Protein AF-A0A2N2SB36-F1 (afdb_monomer_lite)

Structure (mmCIF, N/CA/C/O backbone):
data_AF-A0A2N2SB36-F1
#
_entry.id   AF-A0A2N2SB36-F1
#
loop_
_atom_site.group_PDB
_atom_site.id
_atom_site.type_symbol
_atom_site.label_atom_id
_atom_site.label_alt_id
_atom_site.label_comp_id
_atom_site.label_asym_id
_atom_site.label_entity_id
_atom_site.label_seq_id
_atom_site.pdbx_PDB_ins_code
_atom_site.Cartn_x
_atom_site.Cartn_y
_atom_site.Cartn_z
_atom_site.occupancy
_atom_site.B_iso_or_equiv
_atom_site.auth_seq_id
_atom_site.auth_comp_id
_atom_site.auth_asym_id
_atom_site.auth_atom_id
_atom_site.pdbx_PDB_model_num
ATOM 1 N N . MET A 1 1 ? -22.139 8.710 15.383 1.00 40.00 1 MET A N 1
ATOM 2 C CA . MET A 1 1 ? -22.736 8.510 14.047 1.00 40.00 1 MET A CA 1
ATOM 3 C C . MET A 1 1 ? -22.238 9.652 13.179 1.00 40.00 1 MET A C 1
ATOM 5 O O . MET A 1 1 ? -22.547 10.794 13.495 1.00 40.00 1 MET A O 1
ATOM 9 N N . ASN A 1 2 ? -21.368 9.379 12.204 1.00 52.59 2 ASN A N 1
ATOM 10 C CA . ASN A 1 2 ? -20.868 10.424 11.305 1.00 52.59 2 ASN A CA 1
ATOM 11 C C . ASN A 1 2 ? -22.035 10.970 10.467 1.00 52.59 2 ASN A C 1
ATOM 13 O O . ASN A 1 2 ? -22.901 10.175 10.089 1.00 52.59 2 ASN A O 1
ATOM 17 N N . PRO A 1 3 ? -22.094 12.288 10.199 1.00 55.59 3 PRO A N 1
ATOM 18 C CA . PRO A 1 3 ? -23.156 12.855 9.379 1.00 55.59 3 PRO A CA 1
ATOM 19 C C . PRO A 1 3 ? -23.210 12.169 8.000 1.00 55.59 3 PRO A C 1
ATOM 21 O O . PRO A 1 3 ? -22.189 11.641 7.525 1.00 55.59 3 PRO A O 1
ATOM 24 N N . PRO A 1 4 ? -24.395 12.127 7.363 1.00 65.44 4 PRO A N 1
ATOM 25 C CA . PRO A 1 4 ? -24.513 11.646 5.993 1.00 65.44 4 PRO A CA 1
ATOM 26 C C . PRO A 1 4 ? -23.556 12.437 5.092 1.00 65.44 4 PRO A C 1
ATOM 28 O O . PRO A 1 4 ? -23.393 13.646 5.249 1.00 65.44 4 PRO A O 1
ATOM 31 N N . LEU A 1 5 ? -22.869 11.728 4.193 1.00 76.19 5 LEU A N 1
ATOM 32 C CA . LEU A 1 5 ? -21.945 12.336 3.235 1.00 76.19 5 LEU A CA 1
ATOM 33 C C . LEU A 1 5 ? -22.758 13.213 2.278 1.00 76.19 5 LEU A C 1
ATOM 35 O O . LEU A 1 5 ? -23.542 12.686 1.493 1.00 76.19 5 LEU A O 1
ATOM 39 N N . ASN A 1 6 ? -22.577 14.533 2.338 1.00 85.00 6 ASN A N 1
ATOM 40 C CA . ASN A 1 6 ? -23.178 15.434 1.361 1.00 85.00 6 ASN A CA 1
ATOM 41 C C . ASN A 1 6 ? -22.288 15.515 0.115 1.00 85.00 6 ASN A C 1
ATOM 43 O O . ASN A 1 6 ? -21.437 16.392 -0.000 1.00 85.00 6 ASN A O 1
ATOM 47 N N . LEU A 1 7 ? -22.457 14.564 -0.803 1.00 88.19 7 LEU A N 1
ATOM 48 C CA . LEU A 1 7 ? -21.693 14.527 -2.055 1.00 88.19 7 LEU A CA 1
ATOM 49 C C . LEU A 1 7 ? -22.220 15.519 -3.102 1.00 88.19 7 LEU A C 1
ATOM 51 O O . LEU A 1 7 ? -21.491 15.867 -4.026 1.00 88.19 7 LEU A O 1
ATOM 55 N N . ALA A 1 8 ? -23.450 16.018 -2.944 1.00 86.25 8 ALA A N 1
ATOM 56 C CA . ALA A 1 8 ? -24.086 16.918 -3.906 1.00 86.25 8 ALA A CA 1
ATOM 57 C C . ALA A 1 8 ? -23.343 18.257 -4.070 1.00 86.25 8 ALA A C 1
ATOM 59 O O . ALA A 1 8 ? -23.440 18.882 -5.118 1.00 86.25 8 ALA A O 1
ATOM 60 N N . GLU A 1 9 ? -22.574 18.682 -3.063 1.00 90.25 9 GLU A N 1
ATOM 61 C CA . GLU A 1 9 ? -21.730 19.884 -3.136 1.00 90.25 9 GLU A CA 1
ATOM 62 C C . GLU A 1 9 ? -20.508 19.715 -4.055 1.00 90.25 9 GLU A C 1
ATOM 64 O O . GLU A 1 9 ? -19.944 20.708 -4.511 1.00 90.25 9 GLU A O 1
ATOM 69 N N . PHE A 1 10 ? -20.098 18.474 -4.333 1.00 91.38 10 PHE A N 1
ATOM 70 C CA . PHE A 1 10 ? -18.936 18.160 -5.170 1.00 91.38 10 PHE A CA 1
ATOM 71 C C . PHE A 1 10 ? -19.317 17.715 -6.585 1.00 91.38 10 PHE A C 1
ATOM 73 O O . PHE A 1 10 ? -18.507 17.831 -7.505 1.00 91.38 10 PHE A O 1
ATOM 80 N N . LEU A 1 11 ? -20.524 17.176 -6.761 1.00 93.06 11 LEU A N 1
ATOM 81 C CA . LEU A 1 11 ? -20.990 16.643 -8.037 1.00 93.06 11 LEU A CA 1
ATOM 82 C C . LEU A 1 11 ? -21.531 17.751 -8.946 1.00 93.06 11 LEU A C 1
ATOM 84 O O . LEU A 1 11 ? -22.070 18.761 -8.494 1.00 93.06 11 LEU A O 1
ATOM 88 N N . ALA A 1 12 ? -21.394 17.551 -10.259 1.00 94.06 12 ALA A N 1
ATOM 89 C CA . ALA A 1 12 ? -21.967 18.462 -11.241 1.00 94.06 12 ALA A CA 1
ATOM 90 C C . ALA A 1 12 ? -23.507 18.509 -11.115 1.00 94.06 12 ALA A C 1
ATOM 92 O O . ALA A 1 12 ? -24.122 17.509 -10.732 1.00 94.06 12 ALA A O 1
ATOM 93 N N . PRO A 1 13 ? -24.159 19.636 -11.469 1.00 93.44 13 PRO A N 1
ATOM 94 C CA . PRO A 1 13 ? -25.613 19.742 -11.405 1.00 93.44 13 PRO A CA 1
ATOM 95 C C . PRO A 1 13 ? -26.315 18.601 -12.152 1.00 93.44 13 PRO A C 1
ATOM 97 O O . PRO A 1 13 ? -26.027 18.351 -13.321 1.00 93.44 13 PRO A O 1
ATOM 100 N N . GLY A 1 14 ? -27.255 17.932 -11.480 1.00 91.06 14 GLY A N 1
ATOM 101 C CA . GLY A 1 14 ? -28.029 16.823 -12.048 1.00 91.06 14 GLY A CA 1
ATOM 102 C C . GLY A 1 14 ? -27.362 15.445 -11.975 1.00 91.06 14 GLY A C 1
ATOM 103 O O . GLY A 1 14 ? -27.981 14.481 -12.410 1.00 91.06 14 GLY A O 1
ATOM 104 N N . VAL A 1 15 ? -26.152 15.328 -11.415 1.00 92.38 15 VAL A N 1
ATOM 105 C CA . VAL A 1 15 ? -25.485 14.036 -11.182 1.00 92.38 15 VAL A CA 1
ATOM 106 C C . VAL A 1 15 ? -25.798 13.535 -9.770 1.00 92.38 15 VAL A C 1
ATOM 108 O O . VAL A 1 15 ? -25.468 14.210 -8.791 1.00 92.38 15 VAL A O 1
ATOM 111 N N . SER A 1 16 ? -26.420 12.357 -9.648 1.00 90.25 16 SER A N 1
ATOM 112 C CA . SER A 1 16 ? -26.581 11.679 -8.354 1.00 90.25 16 SER A CA 1
ATOM 113 C C . SER A 1 16 ? -25.301 10.942 -7.967 1.00 90.25 16 SER A C 1
ATOM 115 O O . SER A 1 16 ? -24.593 10.425 -8.826 1.00 90.25 16 SER A O 1
ATOM 117 N N . ALA A 1 17 ? -25.021 10.827 -6.667 1.00 88.75 17 ALA A N 1
ATOM 118 C CA . ALA A 1 17 ? -23.911 10.002 -6.185 1.00 88.75 17 ALA A CA 1
ATOM 119 C C . ALA A 1 17 ? -24.094 8.517 -6.542 1.00 88.75 17 ALA A C 1
ATOM 121 O O . ALA A 1 17 ? -23.112 7.834 -6.822 1.00 88.75 17 ALA A O 1
ATOM 122 N N . ASP A 1 18 ? -25.344 8.049 -6.583 1.00 88.50 18 ASP A N 1
ATOM 123 C CA . ASP A 1 18 ? -25.686 6.675 -6.967 1.00 88.50 18 ASP A CA 1
ATOM 124 C C . ASP A 1 18 ? -25.440 6.406 -8.464 1.00 88.50 18 ASP A C 1
ATOM 126 O O . ASP A 1 18 ? -25.288 5.252 -8.863 1.00 88.50 18 ASP A O 1
ATOM 130 N N . ASP A 1 19 ? -25.339 7.462 -9.282 1.00 90.19 19 ASP A N 1
ATOM 131 C CA . ASP A 1 19 ? -25.053 7.374 -10.720 1.00 90.19 19 ASP A CA 1
ATOM 132 C C . ASP A 1 19 ? -23.543 7.341 -11.026 1.00 90.19 19 ASP A C 1
ATOM 134 O O . ASP A 1 19 ? -23.156 7.325 -12.195 1.00 90.19 19 ASP A O 1
ATOM 138 N N . VAL A 1 20 ? -22.678 7.346 -10.001 1.00 91.75 20 VAL A N 1
ATOM 139 C CA . VAL A 1 20 ? -21.212 7.316 -10.145 1.00 91.75 20 VAL A CA 1
ATOM 140 C C . VAL A 1 20 ? -20.664 5.996 -9.580 1.00 91.75 20 VAL A C 1
ATOM 142 O O . VAL A 1 20 ? -20.360 5.914 -8.384 1.00 91.75 20 VAL A O 1
ATOM 145 N N . PRO A 1 21 ? -20.516 4.941 -10.408 1.00 89.00 21 PRO A N 1
ATOM 146 C CA . PRO A 1 21 ? -20.058 3.622 -9.963 1.00 89.00 21 PRO A CA 1
ATOM 147 C C . PRO A 1 21 ? -18.710 3.644 -9.230 1.00 89.00 21 PRO A C 1
ATOM 149 O O . PRO A 1 21 ? -18.489 2.848 -8.316 1.00 89.00 21 PRO A O 1
ATOM 152 N N . GLU A 1 22 ? -17.823 4.575 -9.581 1.00 89.25 22 GLU A N 1
ATOM 153 C CA . GLU A 1 22 ? -16.502 4.751 -8.973 1.00 89.25 22 GLU A CA 1
ATOM 154 C C . GLU A 1 22 ? -16.576 5.161 -7.492 1.00 89.25 22 GLU A C 1
ATOM 156 O O . GLU A 1 22 ? -15.636 4.913 -6.734 1.00 89.25 22 GLU A O 1
ATOM 161 N N . LEU A 1 23 ? -17.692 5.752 -7.046 1.00 90.56 23 LEU A N 1
ATOM 162 C CA . LEU A 1 23 ? -17.896 6.110 -5.640 1.00 90.56 23 LEU A CA 1
ATOM 163 C C . LEU A 1 23 ? -18.320 4.917 -4.784 1.00 90.56 23 LEU A C 1
ATOM 165 O O . LEU A 1 23 ? -18.033 4.904 -3.586 1.00 90.56 23 LEU A O 1
ATOM 169 N N . ALA A 1 24 ? -18.966 3.907 -5.369 1.00 89.00 24 ALA A N 1
ATOM 170 C CA . ALA A 1 24 ? -19.484 2.753 -4.638 1.00 89.00 24 ALA A CA 1
ATOM 171 C C . ALA A 1 24 ? -18.434 2.049 -3.749 1.00 89.00 24 ALA A C 1
ATOM 173 O O . ALA A 1 24 ? -18.715 1.867 -2.559 1.00 89.00 24 ALA A O 1
ATOM 174 N N . PRO A 1 25 ? -17.217 1.700 -4.228 1.00 89.75 25 PRO A N 1
ATOM 175 C CA . PRO A 1 25 ? -16.210 1.071 -3.371 1.00 89.75 25 PRO A CA 1
ATOM 176 C C . PRO A 1 25 ? -15.736 1.992 -2.238 1.00 89.75 25 PRO A C 1
ATOM 178 O O . PRO A 1 25 ? -15.499 1.522 -1.127 1.00 89.75 25 PRO A O 1
ATOM 181 N N . LEU A 1 26 ? -15.649 3.306 -2.475 1.00 90.50 26 LEU A N 1
ATOM 182 C CA . LEU A 1 26 ? -15.229 4.284 -1.464 1.00 90.50 26 LEU A CA 1
ATOM 183 C C . LEU A 1 26 ? -16.292 4.472 -0.377 1.00 90.50 26 LEU A C 1
ATOM 185 O O . LEU A 1 26 ? -15.969 4.532 0.811 1.00 90.50 26 LEU A O 1
ATOM 189 N N . VAL A 1 27 ? -17.566 4.521 -0.772 1.00 89.44 27 VAL A N 1
ATOM 190 C CA . VAL A 1 27 ? -18.701 4.581 0.156 1.00 89.44 27 VAL A CA 1
ATOM 191 C C . VAL A 1 27 ? -18.789 3.290 0.973 1.00 89.44 27 VAL A C 1
ATOM 193 O O . VAL A 1 27 ? -18.974 3.353 2.190 1.00 89.44 27 VAL A O 1
ATOM 196 N N . ALA A 1 28 ? -18.580 2.128 0.348 1.00 89.31 28 ALA A N 1
ATOM 197 C CA . ALA A 1 28 ? -18.518 0.844 1.047 1.00 89.31 28 ALA A CA 1
ATOM 198 C C . ALA A 1 28 ? -17.335 0.776 2.034 1.00 89.31 28 ALA A C 1
ATOM 200 O O . ALA A 1 28 ? -17.466 0.232 3.131 1.00 89.31 28 ALA A O 1
ATOM 201 N N . ALA A 1 29 ? -16.202 1.394 1.690 1.00 91.56 29 ALA A N 1
ATOM 202 C CA . ALA A 1 29 ? -15.014 1.487 2.535 1.00 91.56 29 ALA A CA 1
ATOM 203 C C . ALA A 1 29 ? -15.057 2.641 3.558 1.00 91.56 29 ALA A C 1
ATOM 205 O O . ALA A 1 29 ? -14.038 2.933 4.190 1.00 91.56 29 ALA A O 1
ATOM 206 N N . LYS A 1 30 ? -16.214 3.288 3.776 1.00 90.62 30 LYS A N 1
ATOM 207 C CA . LYS A 1 30 ? -16.346 4.450 4.676 1.00 90.62 30 LYS A CA 1
ATOM 208 C C . LYS A 1 30 ? -15.704 4.265 6.062 1.00 90.62 30 LYS A C 1
ATOM 210 O O . LYS A 1 30 ? -15.006 5.183 6.484 1.00 90.62 30 LYS A O 1
ATOM 215 N N . PRO A 1 31 ? -15.845 3.121 6.766 1.00 91.00 31 PRO A N 1
ATOM 216 C CA . PRO A 1 31 ? -15.188 2.937 8.063 1.00 91.00 31 PRO A CA 1
ATOM 217 C C . PRO A 1 31 ? -13.657 3.029 7.992 1.00 91.00 31 PRO A C 1
ATOM 219 O O . PRO A 1 31 ? -13.023 3.571 8.897 1.00 91.00 31 PRO A O 1
ATOM 222 N N . LEU A 1 32 ? -13.059 2.538 6.903 1.00 91.19 32 LEU A N 1
ATOM 223 C CA . LEU A 1 32 ? -11.623 2.653 6.668 1.00 91.19 32 LEU A CA 1
ATOM 224 C C . LEU A 1 32 ? -11.245 4.105 6.352 1.00 91.19 32 LEU A C 1
ATOM 226 O O . LEU A 1 32 ? -10.303 4.630 6.936 1.00 91.19 32 LEU A O 1
ATOM 230 N N . VAL A 1 33 ? -12.009 4.783 5.491 1.00 92.44 33 VAL A N 1
ATOM 231 C CA . VAL A 1 33 ? -11.791 6.206 5.177 1.00 92.44 33 VAL A CA 1
ATOM 232 C C . VAL A 1 33 ? -11.852 7.063 6.447 1.00 92.44 33 VAL A C 1
ATOM 234 O O . VAL A 1 33 ? -10.963 7.879 6.681 1.00 92.44 33 VAL A O 1
ATOM 237 N N . ASP A 1 34 ? -12.835 6.832 7.317 1.00 92.44 34 ASP A N 1
ATOM 238 C CA . ASP A 1 34 ? -12.982 7.534 8.597 1.00 92.44 34 ASP A CA 1
ATOM 239 C C . ASP A 1 34 ? -11.795 7.270 9.548 1.00 92.44 34 ASP A C 1
ATOM 241 O O . ASP A 1 34 ? -11.336 8.180 10.252 1.00 92.44 34 ASP A O 1
ATOM 245 N N . ALA A 1 35 ? -11.236 6.056 9.533 1.00 93.56 35 ALA A N 1
ATOM 246 C CA . ALA A 1 35 ? -10.006 5.728 10.252 1.00 93.56 35 ALA A CA 1
ATOM 247 C C . ALA A 1 35 ? -8.795 6.514 9.717 1.00 93.56 35 ALA A C 1
ATOM 249 O O . ALA A 1 35 ? -8.055 7.107 10.505 1.00 93.56 35 ALA A O 1
ATOM 250 N N . PHE A 1 36 ? -8.620 6.610 8.398 1.00 95.19 36 PHE A N 1
ATOM 251 C CA . PHE A 1 36 ? -7.558 7.428 7.800 1.00 95.19 36 PHE A CA 1
ATOM 252 C C . PHE A 1 36 ? -7.756 8.924 8.093 1.00 95.19 36 PHE A C 1
ATOM 254 O O . PHE A 1 36 ? -6.820 9.597 8.527 1.00 95.19 36 PHE A O 1
ATOM 261 N N . ILE A 1 37 ? -8.981 9.446 7.989 1.00 94.81 37 ILE A N 1
ATOM 262 C CA . ILE A 1 37 ? -9.306 10.820 8.408 1.00 94.81 37 ILE A CA 1
ATOM 263 C C . ILE A 1 37 ? -8.922 11.038 9.877 1.00 94.81 37 ILE A C 1
ATOM 265 O O . ILE A 1 37 ? -8.340 12.067 10.233 1.00 94.81 37 ILE A O 1
ATOM 269 N N . THR A 1 38 ? -9.215 10.066 10.741 1.00 94.50 38 THR A N 1
ATOM 270 C CA . THR A 1 38 ? -8.830 10.113 12.152 1.00 94.50 38 THR A CA 1
ATOM 271 C C . THR A 1 38 ? -7.326 10.143 12.327 1.00 94.50 38 THR A C 1
ATOM 273 O O . THR A 1 38 ? -6.872 10.869 13.205 1.00 94.50 38 THR A O 1
ATOM 276 N N . LEU A 1 39 ? -6.551 9.395 11.547 1.00 96.44 39 LEU A N 1
ATOM 277 C CA . LEU A 1 39 ? -5.093 9.356 11.664 1.00 96.44 39 LEU A CA 1
ATOM 278 C C . LEU A 1 39 ? -4.433 10.649 11.175 1.00 96.44 39 LEU A C 1
ATOM 280 O O . LEU A 1 39 ? -3.537 11.160 11.846 1.00 96.44 39 LEU A O 1
ATOM 284 N N . PHE A 1 40 ? -4.928 11.218 10.075 1.00 96.56 40 PHE A N 1
ATOM 285 C CA . PHE A 1 40 ? -4.266 12.315 9.361 1.00 96.56 40 PHE A CA 1
ATOM 286 C C . PHE A 1 40 ? -4.827 13.719 9.652 1.00 96.56 40 PHE A C 1
ATOM 288 O O . PHE A 1 40 ? -4.293 14.711 9.167 1.00 96.56 40 PHE A O 1
ATOM 295 N N . ARG A 1 41 ? -5.872 13.858 10.480 1.00 94.56 41 ARG A N 1
ATOM 296 C CA . ARG A 1 41 ? -6.441 15.175 10.839 1.00 94.56 41 ARG A CA 1
ATOM 297 C C . ARG A 1 41 ? -5.709 15.846 12.000 1.00 94.56 41 ARG A C 1
ATOM 299 O O . ARG A 1 41 ? -5.700 15.275 13.087 1.00 94.56 41 ARG A O 1
ATOM 306 N N . GLY A 1 42 ? -5.261 17.088 11.856 1.00 95.06 42 GLY A N 1
ATOM 307 C CA . GLY A 1 42 ? -4.696 17.902 12.945 1.00 95.06 42 GLY A CA 1
ATOM 308 C C . GLY A 1 42 ? -3.345 18.488 12.559 1.00 95.06 42 GLY A C 1
ATOM 309 O O . GLY A 1 42 ? -3.023 18.561 11.376 1.00 95.06 42 GLY A O 1
ATOM 310 N N . THR A 1 43 ? -2.559 18.892 13.551 1.00 96.81 43 THR A N 1
ATOM 311 C CA . THR A 1 43 ? -1.168 19.308 13.312 1.00 96.81 43 THR A CA 1
ATOM 312 C C . THR A 1 43 ? -0.290 18.106 12.957 1.00 96.81 43 THR A C 1
ATOM 314 O O . THR A 1 43 ? -0.582 16.974 13.352 1.00 96.81 43 THR A O 1
ATOM 317 N N . GLU A 1 44 ? 0.819 18.345 12.257 1.00 97.00 44 GLU A N 1
ATOM 318 C CA . GLU A 1 44 ? 1.784 17.298 11.894 1.00 97.00 44 GLU A CA 1
ATOM 319 C C . GLU A 1 44 ? 2.271 16.513 13.121 1.00 97.00 44 GLU A C 1
ATOM 321 O O . GLU A 1 44 ? 2.258 15.285 13.119 1.00 97.00 44 GLU A O 1
ATOM 326 N N . ALA A 1 45 ? 2.599 17.208 14.215 1.00 96.88 45 ALA A N 1
ATOM 327 C CA . ALA A 1 45 ? 3.021 16.573 15.460 1.00 96.88 45 ALA A CA 1
ATOM 328 C C . ALA A 1 45 ? 1.951 15.614 16.013 1.00 96.88 45 ALA A C 1
ATOM 330 O O . ALA A 1 45 ? 2.262 14.488 16.396 1.00 96.88 45 ALA A O 1
ATOM 331 N N . GLU A 1 46 ? 0.675 16.012 16.017 1.00 96.38 46 GLU A N 1
ATOM 332 C CA . GLU A 1 46 ? -0.419 15.139 16.464 1.00 96.38 46 GLU A CA 1
ATOM 333 C C . GLU A 1 46 ? -0.617 13.932 15.541 1.00 96.38 46 GLU A C 1
ATOM 335 O O . GLU A 1 46 ? -0.981 12.847 16.004 1.00 96.38 46 GLU A O 1
ATOM 340 N N . VAL A 1 47 ? -0.449 14.115 14.228 1.00 97.44 47 VAL A N 1
ATOM 341 C CA . VAL A 1 47 ? -0.501 13.024 13.241 1.00 97.44 47 VAL A CA 1
ATOM 342 C C . VAL A 1 47 ? 0.623 12.030 13.518 1.00 97.44 47 VAL A C 1
ATOM 344 O O . VAL A 1 47 ? 0.342 10.853 13.748 1.00 97.44 47 VAL A O 1
ATOM 347 N N . LEU A 1 48 ? 1.868 12.500 13.620 1.00 97.06 48 LEU A N 1
ATOM 348 C CA . LEU A 1 48 ? 3.027 11.652 13.899 1.00 97.06 48 LEU A CA 1
ATOM 349 C C . LEU A 1 48 ? 2.882 10.884 15.215 1.00 97.06 48 LEU A C 1
ATOM 351 O O . LEU A 1 48 ? 3.175 9.692 15.252 1.00 97.06 48 LEU A O 1
ATOM 355 N N . MET A 1 49 ? 2.374 11.514 16.279 1.00 97.56 49 MET A N 1
ATOM 356 C CA . MET A 1 49 ? 2.166 10.823 17.558 1.00 97.56 49 MET A CA 1
ATOM 357 C C . MET A 1 49 ? 1.100 9.724 17.475 1.00 97.56 49 MET A C 1
ATOM 359 O O . MET A 1 49 ? 1.299 8.646 18.032 1.00 97.56 49 MET A O 1
ATOM 363 N N . ARG A 1 50 ? -0.011 9.943 16.757 1.00 97.69 50 ARG A N 1
ATOM 364 C CA . ARG A 1 50 ? -1.023 8.888 16.544 1.00 97.69 50 ARG A CA 1
ATOM 365 C C . ARG A 1 50 ? -0.476 7.733 15.721 1.00 97.69 50 ARG A C 1
ATOM 367 O O . ARG A 1 50 ? -0.701 6.584 16.090 1.00 97.69 50 ARG A O 1
ATOM 374 N N . LEU A 1 51 ? 0.237 8.037 14.636 1.00 97.19 51 LEU A N 1
ATOM 375 C CA . LEU A 1 51 ? 0.862 7.025 13.786 1.00 97.19 51 LEU A CA 1
ATOM 376 C C . LEU A 1 51 ? 1.894 6.209 14.572 1.00 97.19 51 LEU A C 1
ATOM 378 O O . LEU A 1 51 ? 1.882 4.983 14.492 1.00 97.19 51 LEU A O 1
ATOM 382 N N . LEU A 1 52 ? 2.729 6.874 15.378 1.00 96.62 52 LEU A N 1
ATOM 383 C CA . LEU A 1 52 ? 3.707 6.234 16.255 1.00 96.62 52 LEU A CA 1
ATOM 384 C C . LEU A 1 52 ? 3.036 5.274 17.240 1.00 96.62 52 LEU A C 1
ATOM 386 O O . LEU A 1 52 ? 3.399 4.101 17.282 1.00 96.62 52 LEU A O 1
ATOM 390 N N . VAL A 1 53 ? 2.056 5.759 18.008 1.00 97.25 53 VAL A N 1
ATOM 391 C CA . VAL A 1 53 ? 1.378 4.957 19.038 1.00 97.25 53 VAL A CA 1
ATOM 392 C C . VAL A 1 53 ? 0.640 3.775 18.414 1.00 97.25 53 VAL A C 1
ATOM 394 O O . VAL A 1 53 ? 0.807 2.646 18.873 1.00 97.25 53 VAL A O 1
ATOM 397 N N . LEU A 1 54 ? -0.135 4.003 17.349 1.00 97.00 54 LEU A N 1
ATOM 398 C CA . LEU A 1 54 ? -0.885 2.938 16.682 1.00 97.00 54 LEU A CA 1
ATOM 399 C C . LEU A 1 54 ? 0.054 1.863 16.114 1.00 97.00 54 LEU A C 1
ATOM 401 O O . LEU A 1 54 ? -0.181 0.671 16.314 1.00 97.00 54 LEU A O 1
ATOM 405 N N . ARG A 1 55 ? 1.124 2.281 15.427 1.00 95.06 55 ARG A N 1
ATOM 406 C CA . ARG A 1 55 ? 2.095 1.361 14.832 1.00 95.06 55 ARG A CA 1
ATOM 407 C C . ARG A 1 55 ? 2.829 0.564 15.900 1.00 95.06 55 ARG A C 1
ATOM 409 O O . ARG A 1 55 ? 2.968 -0.639 15.737 1.00 95.06 55 ARG A O 1
ATOM 416 N N . GLU A 1 56 ? 3.274 1.196 16.981 1.00 94.25 56 GLU A N 1
ATOM 417 C CA . GLU A 1 56 ? 4.009 0.501 18.043 1.00 94.25 56 GLU A CA 1
ATOM 418 C C . GLU A 1 56 ? 3.131 -0.539 18.758 1.00 94.25 56 GLU A C 1
ATOM 420 O O . GLU A 1 56 ? 3.582 -1.662 18.969 1.00 94.25 56 GLU A O 1
ATOM 425 N N . ILE A 1 57 ? 1.852 -0.234 19.018 1.00 95.00 57 ILE A N 1
ATOM 426 C CA . ILE A 1 57 ? 0.882 -1.225 19.524 1.00 95.00 57 ILE A CA 1
ATOM 427 C C . ILE A 1 57 ? 0.726 -2.392 18.538 1.00 95.00 57 ILE A C 1
ATOM 429 O O . ILE A 1 57 ? 0.650 -3.548 18.953 1.00 95.00 57 ILE A O 1
ATOM 433 N N . GLY A 1 58 ? 0.687 -2.100 17.235 1.00 92.44 58 GLY A N 1
ATOM 434 C CA . GLY A 1 58 ? 0.521 -3.101 16.182 1.00 92.44 58 GLY A CA 1
ATOM 435 C C . GLY A 1 58 ? 1.744 -3.961 15.870 1.00 92.44 58 GLY A C 1
ATOM 436 O O . GLY A 1 58 ? 1.601 -4.947 15.153 1.00 92.44 58 GLY A O 1
ATOM 437 N N . ARG A 1 59 ? 2.932 -3.619 16.385 1.00 88.69 59 ARG A N 1
ATOM 438 C CA . ARG A 1 59 ? 4.156 -4.418 16.186 1.00 88.69 59 ARG A CA 1
ATOM 439 C C . ARG A 1 59 ? 4.248 -5.628 17.111 1.00 88.69 59 ARG A C 1
ATOM 441 O O . ARG A 1 59 ? 5.017 -6.538 16.819 1.00 88.69 59 ARG A O 1
ATOM 448 N N . GLU A 1 60 ? 3.502 -5.636 18.211 1.00 85.81 60 GLU A N 1
ATOM 449 C CA . GLU A 1 60 ? 3.531 -6.724 19.186 1.00 85.81 60 GLU A CA 1
ATOM 450 C C . GLU A 1 60 ? 2.676 -7.904 18.704 1.00 85.81 60 GLU A C 1
ATOM 452 O O . GLU A 1 60 ? 1.450 -7.902 18.833 1.00 85.81 60 GLU A O 1
ATOM 457 N N . ALA A 1 61 ? 3.337 -8.896 18.102 1.00 80.75 61 ALA A N 1
ATOM 458 C CA . ALA A 1 61 ? 2.684 -10.057 17.500 1.00 80.75 61 ALA A CA 1
ATOM 459 C C . ALA A 1 61 ? 2.339 -11.152 18.523 1.00 80.75 61 ALA A C 1
ATOM 461 O O . ALA A 1 61 ? 1.279 -11.767 18.422 1.00 80.75 61 ALA A O 1
ATOM 462 N N . GLU A 1 62 ? 3.207 -11.372 19.513 1.00 84.56 62 GLU A N 1
ATOM 463 C CA . GLU A 1 62 ? 3.080 -12.481 20.469 1.00 84.56 62 GLU A CA 1
ATOM 464 C C . GLU A 1 62 ? 2.084 -12.161 21.593 1.00 84.56 62 GLU A C 1
ATOM 466 O O . GLU A 1 62 ? 1.335 -13.030 22.039 1.00 84.56 62 GLU A O 1
ATOM 471 N N . SER A 1 63 ? 2.022 -10.896 22.026 1.00 86.38 63 SER A N 1
ATOM 472 C CA . SER A 1 63 ? 1.082 -10.433 23.055 1.00 86.38 63 SER A CA 1
ATOM 473 C C . SER A 1 63 ? 0.282 -9.211 22.583 1.00 86.38 63 SER A C 1
ATOM 475 O O . SER A 1 63 ? 0.489 -8.101 23.076 1.00 86.38 63 SER A O 1
ATOM 477 N N . PRO A 1 64 ? -0.694 -9.381 21.669 1.00 89.75 64 PRO A N 1
ATOM 478 C CA . PRO A 1 64 ? -1.422 -8.278 21.029 1.00 89.75 64 PRO A CA 1
ATOM 479 C C . PRO A 1 64 ? -2.464 -7.599 21.942 1.00 89.75 64 PRO A C 1
ATOM 481 O O . PRO A 1 64 ? -3.362 -6.903 21.455 1.00 89.75 64 PRO A O 1
ATOM 484 N N . ARG A 1 65 ? -2.383 -7.826 23.258 1.00 94.19 65 ARG A N 1
ATOM 485 C CA . ARG A 1 65 ? -3.219 -7.206 24.288 1.00 94.19 65 ARG A CA 1
ATOM 486 C C . ARG A 1 65 ? -2.346 -6.422 25.258 1.00 94.19 65 ARG A C 1
ATOM 488 O O . ARG A 1 65 ? -1.317 -6.915 25.712 1.00 94.19 65 ARG A O 1
ATOM 495 N N . TRP A 1 66 ? -2.791 -5.220 25.597 1.00 96.69 66 TRP A N 1
ATOM 496 C CA . TRP A 1 66 ? -2.009 -4.256 26.358 1.00 96.69 66 TRP A CA 1
ATOM 497 C C . TRP A 1 66 ? -2.787 -3.733 27.561 1.00 96.69 66 TRP A C 1
ATOM 499 O O . TRP A 1 66 ? -3.868 -3.167 27.402 1.00 96.69 66 TRP A O 1
ATOM 509 N N . SER A 1 67 ? -2.226 -3.853 28.764 1.00 96.69 67 SER A N 1
ATOM 510 C CA . SER A 1 67 ? -2.771 -3.134 29.918 1.00 96.69 67 SER A CA 1
ATOM 511 C C . SER A 1 67 ? -2.461 -1.632 29.817 1.00 96.69 67 SER A C 1
ATOM 513 O O . SER A 1 67 ? -1.478 -1.247 29.168 1.00 96.69 67 SER A O 1
ATOM 515 N N . PRO A 1 68 ? -3.249 -0.756 30.469 1.00 96.62 68 PRO A N 1
ATOM 516 C CA . PRO A 1 68 ? -2.939 0.672 30.544 1.00 96.62 68 PRO A CA 1
ATOM 517 C C . PRO A 1 68 ? -1.523 0.946 31.073 1.00 96.62 68 PRO A C 1
ATOM 519 O O . PRO A 1 68 ? -0.806 1.795 30.542 1.00 96.62 68 PRO A O 1
ATOM 522 N N . GLU A 1 69 ? -1.082 0.195 32.081 1.00 96.56 69 GLU A N 1
ATOM 523 C CA . GLU A 1 69 ? 0.251 0.315 32.677 1.00 96.56 69 GLU A CA 1
ATOM 524 C C . GLU A 1 69 ? 1.348 -0.084 31.685 1.00 96.56 69 GLU A C 1
ATOM 526 O O . GLU A 1 69 ? 2.357 0.615 31.583 1.00 96.56 69 GLU A O 1
ATOM 531 N N . ALA A 1 70 ? 1.139 -1.157 30.913 1.00 96.25 70 ALA A N 1
ATOM 532 C CA . ALA A 1 70 ? 2.085 -1.591 29.888 1.00 96.25 70 ALA A CA 1
ATOM 533 C C . ALA A 1 70 ? 2.230 -0.548 28.769 1.00 96.25 70 ALA A C 1
ATOM 535 O O . ALA A 1 70 ? 3.346 -0.291 28.318 1.00 96.25 70 ALA A O 1
ATOM 536 N N . LEU A 1 71 ? 1.133 0.104 28.361 1.00 96.62 71 LEU A N 1
ATOM 537 C CA . LEU A 1 71 ? 1.191 1.203 27.391 1.00 96.62 71 LEU A CA 1
ATOM 538 C C . LEU A 1 71 ? 1.962 2.401 27.949 1.00 96.62 71 LEU A C 1
ATOM 540 O O . LEU A 1 71 ? 2.858 2.912 27.280 1.00 96.62 71 LEU A O 1
ATOM 544 N N . ARG A 1 72 ? 1.682 2.828 29.185 1.00 97.00 72 ARG A N 1
ATOM 545 C CA . ARG A 1 72 ? 2.429 3.930 29.820 1.00 97.00 72 ARG A CA 1
ATOM 546 C C . ARG A 1 72 ? 3.918 3.614 29.935 1.00 97.00 72 ARG A C 1
ATOM 548 O O . ARG A 1 72 ? 4.738 4.486 29.672 1.00 97.00 72 ARG A O 1
ATOM 555 N N . ALA A 1 73 ? 4.265 2.373 30.273 1.00 96.38 73 ALA A N 1
ATOM 556 C CA . ALA A 1 73 ? 5.651 1.918 30.326 1.00 96.38 73 ALA A CA 1
ATOM 557 C C . ALA A 1 73 ? 6.309 1.867 28.935 1.00 96.38 73 ALA A C 1
ATOM 559 O O . ALA A 1 73 ? 7.482 2.204 28.798 1.00 96.38 73 ALA A O 1
ATOM 560 N N . ARG A 1 74 ? 5.571 1.483 27.887 1.00 95.94 74 ARG A N 1
ATOM 561 C CA . ARG A 1 74 ? 6.078 1.482 26.506 1.00 95.94 74 ARG A CA 1
ATOM 562 C C . ARG A 1 74 ? 6.343 2.897 25.989 1.00 95.94 74 ARG A C 1
ATOM 564 O O . ARG A 1 74 ? 7.323 3.113 25.283 1.00 95.94 74 ARG A O 1
ATOM 571 N N . PHE A 1 75 ? 5.493 3.852 26.356 1.00 97.44 75 PHE A N 1
ATOM 572 C CA . PHE A 1 75 ? 5.531 5.231 25.869 1.00 97.44 75 PHE A CA 1
ATOM 573 C C . PHE A 1 75 ? 6.018 6.233 26.930 1.00 97.44 75 PHE A C 1
ATOM 575 O O . PHE A 1 75 ? 5.556 7.371 26.949 1.00 97.44 75 PHE A O 1
ATOM 582 N N . THR A 1 76 ? 6.962 5.851 27.801 1.00 97.44 76 THR A N 1
ATOM 583 C CA . THR A 1 76 ? 7.480 6.723 28.883 1.00 97.44 76 THR A CA 1
ATOM 584 C C . THR A 1 76 ? 8.077 8.047 28.402 1.00 97.44 76 THR A C 1
ATOM 586 O O . THR A 1 76 ? 8.168 8.999 29.172 1.00 97.44 76 THR A O 1
ATOM 589 N N . TYR A 1 77 ? 8.486 8.119 27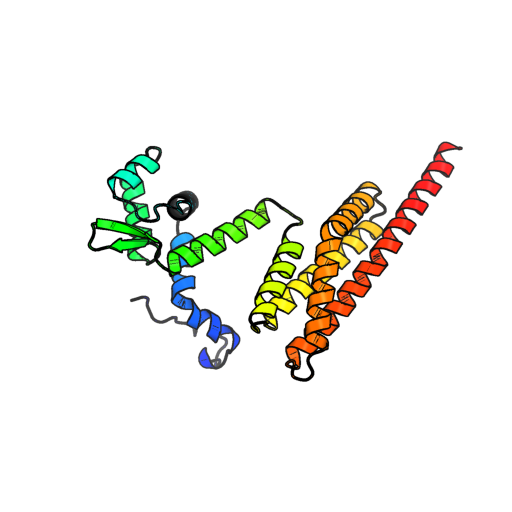.135 1.00 97.00 77 TYR A N 1
ATOM 590 C CA . TYR A 1 77 ? 9.016 9.323 26.497 1.00 97.00 77 TYR A CA 1
ATOM 591 C C . TYR A 1 77 ? 7.927 10.309 26.036 1.00 97.00 77 TYR A C 1
ATOM 593 O O . TYR A 1 77 ? 8.252 11.400 25.565 1.00 97.00 77 TYR A O 1
ATOM 601 N N . LEU A 1 78 ? 6.644 9.943 26.135 1.00 97.81 78 LEU A N 1
ATOM 602 C CA . LEU A 1 78 ? 5.519 10.830 25.853 1.00 97.81 78 LEU A CA 1
ATOM 603 C C . LEU A 1 78 ? 4.968 11.432 27.146 1.00 97.81 78 LEU A C 1
ATOM 605 O O . LEU A 1 78 ? 4.924 10.788 28.191 1.00 97.81 78 LEU A O 1
ATOM 609 N N . ASP A 1 79 ? 4.480 12.668 27.048 1.00 97.81 79 ASP A N 1
ATOM 610 C CA . ASP A 1 79 ? 3.683 13.265 28.116 1.00 97.81 79 ASP A CA 1
ATOM 611 C C . ASP A 1 79 ? 2.450 12.377 28.407 1.00 97.81 79 ASP A C 1
ATOM 613 O O . ASP A 1 79 ? 1.715 12.046 27.466 1.00 97.81 79 ASP A O 1
ATOM 617 N N . PRO A 1 80 ? 2.188 12.001 29.676 1.00 96.38 80 PRO A N 1
ATOM 618 C CA . PRO A 1 80 ? 1.109 11.072 30.008 1.00 96.38 80 PRO A CA 1
ATOM 619 C C . PRO A 1 80 ? -0.276 11.553 29.567 1.00 96.38 80 PRO A C 1
ATOM 621 O O . PRO A 1 80 ? -1.081 10.756 29.089 1.00 96.38 80 PRO A O 1
ATOM 624 N N . VAL A 1 81 ? -0.563 12.854 29.668 1.00 97.06 81 VAL A N 1
ATOM 625 C CA . VAL A 1 81 ? -1.868 13.413 29.278 1.00 97.06 81 VAL A CA 1
ATOM 626 C C . VAL A 1 81 ? -2.036 13.356 27.761 1.00 97.06 81 VAL A C 1
ATOM 628 O O . VAL A 1 81 ? -3.111 13.009 27.256 1.00 97.06 81 VAL A O 1
ATOM 631 N N . LYS A 1 82 ? -0.968 13.647 27.010 1.00 97.50 82 LYS A N 1
ATOM 632 C CA . LYS A 1 82 ? -0.975 13.528 25.545 1.00 97.50 82 LYS A CA 1
ATOM 633 C C . LYS A 1 82 ? -1.124 12.077 25.090 1.00 97.50 82 LYS A C 1
ATOM 635 O O . LYS A 1 82 ? -1.886 11.832 24.155 1.00 97.50 82 LYS A O 1
ATOM 640 N N . LEU A 1 83 ? -0.467 11.125 25.755 1.00 98.25 83 LEU A N 1
ATOM 641 C CA . LEU A 1 83 ? -0.633 9.698 25.466 1.00 98.25 83 LEU A CA 1
ATOM 642 C C . LEU A 1 83 ? -2.090 9.260 25.656 1.00 98.25 83 LEU A C 1
ATOM 644 O O . LEU A 1 83 ? -2.677 8.698 24.734 1.00 98.25 83 LEU A O 1
ATOM 648 N N . GLU A 1 84 ? -2.699 9.571 26.802 1.00 97.69 84 GLU A N 1
ATOM 649 C CA . GLU A 1 84 ? -4.104 9.227 27.070 1.00 97.69 84 GLU A CA 1
ATOM 650 C C . GLU A 1 84 ? -5.051 9.897 26.057 1.00 97.69 84 GLU A C 1
ATOM 652 O O . GLU A 1 84 ? -6.026 9.293 25.610 1.00 97.69 84 GLU A O 1
ATOM 657 N N . THR A 1 85 ? -4.730 11.116 25.608 1.00 97.06 85 THR A N 1
ATOM 658 C CA . THR A 1 85 ? -5.476 11.804 24.539 1.00 97.06 85 THR A CA 1
ATOM 659 C C . THR A 1 85 ? -5.384 11.056 23.205 1.00 97.06 85 THR A C 1
ATOM 661 O O . THR A 1 85 ? -6.398 10.890 22.521 1.00 97.06 85 THR A O 1
ATOM 664 N N . VAL A 1 86 ? -4.193 10.577 22.833 1.00 98.00 86 VAL A N 1
ATOM 665 C CA . VAL A 1 86 ? -3.982 9.771 21.620 1.00 98.00 86 VAL A CA 1
ATOM 666 C C . VAL A 1 86 ? -4.727 8.439 21.719 1.00 98.00 86 VAL A C 1
ATOM 668 O O . VAL A 1 86 ? -5.491 8.118 20.810 1.00 98.00 86 VAL A O 1
ATOM 671 N N . LEU A 1 87 ? -4.574 7.701 22.823 1.00 97.88 87 LEU A N 1
ATOM 672 C CA . LEU A 1 87 ? -5.251 6.417 23.047 1.00 97.88 87 LEU A CA 1
ATOM 673 C C . LEU A 1 87 ? -6.772 6.567 22.999 1.00 97.88 87 LEU A C 1
ATOM 675 O O . LEU A 1 87 ? -7.444 5.824 22.279 1.00 97.88 87 LEU A O 1
ATOM 679 N N . LYS A 1 88 ? -7.310 7.579 23.691 1.00 97.12 88 LYS A N 1
ATOM 680 C CA . LYS A 1 88 ? -8.736 7.909 23.647 1.00 97.12 88 LYS A CA 1
ATOM 681 C C . LYS A 1 88 ? -9.188 8.196 22.219 1.00 97.12 88 LYS A C 1
ATOM 683 O O . LYS A 1 88 ? -10.185 7.637 21.782 1.00 97.12 88 LYS A O 1
ATOM 688 N N . ARG A 1 89 ? -8.451 9.015 21.464 1.00 96.75 89 ARG A N 1
ATOM 689 C CA . ARG A 1 89 ? -8.822 9.359 20.085 1.00 96.75 89 ARG A CA 1
ATOM 690 C C . ARG A 1 89 ? -8.793 8.153 19.149 1.00 96.75 89 ARG A C 1
ATOM 692 O O . ARG A 1 89 ? -9.694 8.023 18.326 1.00 96.75 89 ARG A O 1
ATOM 699 N N . LEU A 1 90 ? -7.797 7.279 19.270 1.00 97.75 90 LEU A N 1
ATOM 700 C CA . LEU A 1 90 ? -7.730 6.040 18.492 1.00 97.75 90 LEU A CA 1
ATOM 701 C C . LEU A 1 90 ? -8.901 5.106 18.836 1.00 97.75 90 LEU A C 1
ATOM 703 O O . LEU A 1 90 ? -9.515 4.532 17.939 1.00 97.75 90 LEU A O 1
ATOM 707 N N . ARG A 1 91 ? -9.258 4.997 20.119 1.00 97.00 91 ARG A N 1
ATOM 708 C CA . ARG A 1 91 ? -10.385 4.176 20.574 1.00 97.00 91 ARG A CA 1
ATOM 709 C C . ARG A 1 91 ? -11.736 4.727 20.127 1.00 97.00 91 ARG A C 1
ATOM 711 O O . ARG A 1 91 ? -12.531 4.005 19.537 1.00 97.00 91 ARG A O 1
ATOM 718 N N . ASP A 1 92 ? -11.983 6.012 20.364 1.00 95.81 92 ASP A N 1
ATOM 719 C CA . ASP A 1 92 ? -13.264 6.664 20.073 1.00 95.81 92 ASP A CA 1
ATOM 720 C C . ASP A 1 92 ? -13.580 6.671 18.558 1.00 95.81 92 ASP A C 1
ATOM 722 O O . ASP A 1 92 ? -14.731 6.846 18.167 1.00 95.81 92 ASP A O 1
ATOM 726 N N . ASN A 1 93 ? -12.573 6.438 17.707 1.00 95.31 93 ASN A N 1
ATOM 727 C CA . ASN A 1 93 ? -12.704 6.328 16.250 1.00 95.31 93 ASN A CA 1
ATOM 728 C C . ASN A 1 93 ? -12.440 4.904 15.722 1.00 95.31 93 ASN A C 1
ATOM 730 O O . ASN A 1 93 ? -12.148 4.719 14.542 1.00 95.31 93 ASN A O 1
ATOM 734 N N . GLY A 1 94 ? -12.522 3.891 16.588 1.00 94.88 94 GLY A N 1
ATOM 735 C CA . GLY A 1 94 ? -12.555 2.489 16.178 1.00 94.88 94 GLY A CA 1
ATOM 736 C C . GLY A 1 94 ? -11.239 1.914 15.657 1.00 94.88 94 GLY A C 1
ATOM 737 O O . GLY A 1 94 ? -11.274 0.862 15.030 1.00 94.88 94 GLY A O 1
ATOM 738 N N . LEU A 1 95 ? -10.090 2.553 15.906 1.00 97.50 95 LEU A N 1
ATOM 739 C CA . LEU A 1 95 ? -8.755 2.004 15.607 1.00 97.50 95 LEU A CA 1
ATOM 740 C C . LEU A 1 95 ? -8.231 1.120 16.751 1.00 97.50 95 LEU A C 1
ATOM 742 O O . LEU A 1 95 ? -7.494 0.162 16.521 1.00 97.50 95 LEU A O 1
ATOM 746 N N . LEU A 1 96 ? -8.626 1.431 17.987 1.00 97.38 96 LEU A N 1
ATOM 747 C CA . LEU A 1 96 ? -8.369 0.612 19.171 1.00 97.38 96 LEU A CA 1
ATOM 748 C C . LEU A 1 96 ? -9.685 0.174 19.806 1.00 97.38 96 LEU A C 1
ATOM 750 O O . LEU A 1 96 ? -10.678 0.898 19.773 1.00 97.38 96 LEU A O 1
ATOM 754 N N . ALA A 1 97 ? -9.661 -0.986 20.445 1.00 96.00 97 ALA A N 1
ATOM 755 C CA . ALA A 1 97 ? -10.727 -1.467 21.305 1.00 96.00 97 ALA A CA 1
ATOM 756 C C . ALA A 1 97 ? -10.188 -1.664 22.726 1.00 96.00 97 ALA A C 1
ATOM 758 O O . ALA A 1 97 ? -9.026 -2.025 22.918 1.00 96.00 97 ALA A O 1
ATOM 759 N N . PHE A 1 98 ? -11.041 -1.404 23.715 1.00 95.69 98 PHE A N 1
ATOM 760 C CA . PHE A 1 98 ? -10.784 -1.689 25.123 1.00 95.69 98 PHE A CA 1
ATOM 761 C C . PHE A 1 98 ? -11.779 -2.764 25.547 1.00 95.69 98 PHE A C 1
ATOM 763 O O . PHE A 1 98 ? -12.982 -2.507 25.542 1.00 95.69 98 PHE A O 1
ATOM 770 N N . ALA A 1 99 ? -11.285 -3.977 25.780 1.00 93.25 99 ALA A N 1
ATOM 771 C CA . ALA A 1 99 ? -12.121 -5.136 26.065 1.00 93.25 99 ALA A CA 1
ATOM 772 C C . ALA A 1 99 ? -12.533 -5.191 27.546 1.00 93.25 99 ALA A C 1
ATOM 774 O O . ALA A 1 99 ? -11.974 -4.491 28.392 1.00 93.25 99 ALA A O 1
ATOM 775 N N . ASP A 1 100 ? -13.505 -6.051 27.857 1.00 93.94 100 ASP A N 1
ATOM 776 C CA . ASP A 1 100 ? -14.045 -6.226 29.214 1.00 93.94 100 ASP A CA 1
ATOM 777 C C . ASP A 1 100 ? -13.001 -6.738 30.222 1.00 93.94 100 ASP A C 1
ATOM 779 O O . ASP A 1 100 ? -13.149 -6.554 31.427 1.00 93.94 100 ASP A O 1
ATOM 783 N N . ASP A 1 101 ? -11.917 -7.348 29.734 1.00 93.62 101 ASP A N 1
ATOM 784 C CA . ASP A 1 101 ? -10.758 -7.761 30.533 1.00 93.62 101 ASP A CA 1
ATOM 785 C C . ASP A 1 101 ? -9.824 -6.595 30.910 1.00 93.62 101 ASP A C 1
ATOM 787 O O . ASP A 1 101 ? -8.796 -6.804 31.554 1.00 93.62 101 ASP A O 1
ATOM 791 N N . GLY A 1 102 ? -10.173 -5.367 30.521 1.00 95.19 102 GLY A N 1
ATOM 792 C CA . GLY A 1 102 ? -9.397 -4.167 30.804 1.00 95.19 102 GLY A CA 1
ATOM 793 C C . GLY A 1 102 ? -8.163 -4.004 29.918 1.00 95.19 102 GLY A C 1
ATOM 794 O O . GLY A 1 102 ? -7.263 -3.238 30.275 1.00 95.19 102 GLY A O 1
ATOM 795 N N . LEU A 1 103 ? -8.092 -4.711 28.784 1.00 96.75 103 LEU A N 1
ATOM 796 C CA . LEU A 1 103 ? -6.947 -4.665 27.878 1.00 96.75 103 LEU A CA 1
ATOM 797 C C . LEU A 1 103 ? -7.275 -3.958 26.557 1.00 96.75 103 LEU A C 1
ATOM 799 O O . LEU A 1 103 ? -8.313 -4.170 25.920 1.00 96.75 103 LEU A O 1
ATOM 803 N N . TYR A 1 104 ? -6.333 -3.132 26.108 1.00 97.12 104 TYR A N 1
ATOM 804 C CA . TYR A 1 104 ? -6.328 -2.537 24.779 1.00 97.12 104 TYR A CA 1
ATOM 805 C C . TYR A 1 104 ? -5.870 -3.544 23.725 1.00 97.12 104 TYR A C 1
ATOM 807 O O . TYR A 1 104 ? -4.944 -4.321 23.951 1.00 97.12 104 TYR A O 1
ATOM 815 N N . HIS A 1 105 ? -6.470 -3.478 22.541 1.00 95.88 105 HIS A N 1
ATOM 816 C CA . HIS A 1 105 ? -6.012 -4.189 21.349 1.00 95.88 105 HIS A CA 1
ATOM 817 C C . HIS A 1 105 ? -6.401 -3.423 20.079 1.00 95.88 105 HIS A C 1
ATOM 819 O O . HIS A 1 105 ? -7.289 -2.567 20.098 1.00 95.88 105 HIS A O 1
ATOM 825 N N . LEU A 1 106 ? -5.740 -3.734 18.962 1.00 96.56 106 LEU A N 1
ATOM 826 C CA . LEU A 1 106 ? -6.172 -3.247 17.652 1.00 96.56 106 LEU A CA 1
ATOM 827 C C . LEU A 1 106 ? -7.522 -3.865 17.280 1.00 96.56 106 LEU A C 1
ATOM 829 O O . LEU A 1 106 ? -7.683 -5.090 17.337 1.00 96.56 106 LEU A O 1
ATOM 833 N N . SER A 1 107 ? -8.450 -3.018 16.836 1.00 96.19 107 SER A N 1
ATOM 834 C CA . SER A 1 107 ? -9.641 -3.463 16.110 1.00 96.19 107 SER A CA 1
ATOM 835 C C . SER A 1 107 ? -9.257 -3.982 14.717 1.00 96.19 107 SER A C 1
ATOM 837 O O . SER A 1 107 ? -8.133 -3.764 14.258 1.00 96.19 107 SER A O 1
ATOM 839 N N . ASP A 1 108 ? -10.193 -4.599 13.997 1.00 94.81 108 ASP A N 1
ATOM 840 C CA . ASP A 1 108 ? -9.947 -5.048 12.618 1.00 94.81 108 ASP A CA 1
ATOM 841 C C . ASP A 1 108 ? -9.598 -3.878 11.683 1.00 94.81 108 ASP A C 1
ATOM 843 O O . ASP A 1 108 ? -8.643 -3.950 10.911 1.00 94.81 108 ASP A O 1
ATOM 847 N N . ILE A 1 109 ? -10.299 -2.746 11.815 1.00 95.69 109 ILE A N 1
ATOM 848 C CA . ILE A 1 109 ? -9.992 -1.520 11.060 1.00 95.69 109 ILE A CA 1
ATOM 849 C C . ILE A 1 109 ? -8.615 -0.971 11.458 1.00 95.69 109 ILE A C 1
ATOM 851 O O . ILE A 1 109 ? -7.848 -0.548 10.594 1.00 95.69 109 ILE A O 1
ATOM 855 N N . GLY A 1 110 ? -8.273 -1.016 12.749 1.00 96.00 110 GLY A N 1
ATOM 856 C CA . GLY A 1 110 ? -6.955 -0.636 13.255 1.00 96.00 110 GLY A CA 1
ATOM 857 C C . GLY A 1 110 ? -5.832 -1.484 12.669 1.00 96.00 110 GLY A C 1
ATOM 858 O O . GLY A 1 110 ? -4.818 -0.937 12.238 1.00 96.00 110 GLY A O 1
ATOM 859 N N . ARG A 1 111 ? -6.023 -2.807 12.583 1.00 94.69 111 ARG A N 1
ATOM 860 C CA . ARG A 1 111 ? -5.067 -3.726 11.942 1.00 94.69 111 ARG A CA 1
ATOM 861 C C . ARG A 1 111 ? -4.902 -3.412 10.462 1.00 94.69 111 ARG A C 1
ATOM 863 O O . ARG A 1 111 ? -3.769 -3.304 10.002 1.00 94.69 111 ARG A O 1
ATOM 870 N N . ASN A 1 112 ? -6.004 -3.197 9.744 1.00 94.56 112 ASN A N 1
ATOM 871 C CA . ASN A 1 112 ? -5.964 -2.830 8.327 1.00 94.56 112 ASN A CA 1
ATOM 872 C C . ASN A 1 112 ? -5.219 -1.505 8.108 1.00 94.56 112 ASN A C 1
ATOM 874 O O . ASN A 1 112 ? -4.388 -1.409 7.206 1.00 94.56 112 ASN A O 1
ATOM 878 N N . ALA A 1 113 ? -5.453 -0.505 8.963 1.00 95.12 113 ALA A N 1
ATOM 879 C CA . ALA A 1 113 ? -4.737 0.766 8.910 1.00 95.12 113 ALA A CA 1
ATOM 880 C C . ALA A 1 113 ? -3.231 0.591 9.176 1.00 95.12 113 ALA A C 1
ATOM 882 O O . ALA A 1 113 ? -2.416 1.135 8.434 1.00 95.12 113 ALA A O 1
ATOM 883 N N . VAL A 1 114 ? -2.840 -0.201 10.183 1.00 94.44 114 VAL A N 1
ATOM 884 C CA . VAL A 1 114 ? -1.422 -0.504 10.463 1.00 94.44 114 VAL A CA 1
ATOM 885 C C . VAL A 1 114 ? -0.763 -1.237 9.296 1.00 94.44 114 VAL A C 1
ATOM 887 O O . VAL A 1 114 ? 0.350 -0.876 8.918 1.00 94.44 114 VAL A O 1
ATOM 890 N N . ALA A 1 115 ? -1.437 -2.222 8.700 1.00 92.50 115 ALA A N 1
ATOM 891 C CA . ALA A 1 115 ? -0.919 -2.956 7.548 1.00 92.50 115 ALA A CA 1
ATOM 892 C C . ALA A 1 115 ? -0.704 -2.033 6.338 1.00 92.50 115 ALA A C 1
ATOM 894 O O . ALA A 1 115 ? 0.361 -2.056 5.721 1.00 92.50 115 ALA A O 1
ATOM 895 N N . ALA A 1 116 ? -1.670 -1.161 6.043 1.00 91.75 116 ALA A N 1
ATOM 896 C CA . ALA A 1 116 ? -1.543 -0.170 4.979 1.00 91.75 116 ALA A CA 1
ATOM 897 C C . ALA A 1 116 ? -0.394 0.822 5.241 1.00 91.75 116 ALA A C 1
ATOM 899 O O . ALA A 1 116 ? 0.392 1.108 4.341 1.00 91.75 116 ALA A O 1
ATOM 900 N N 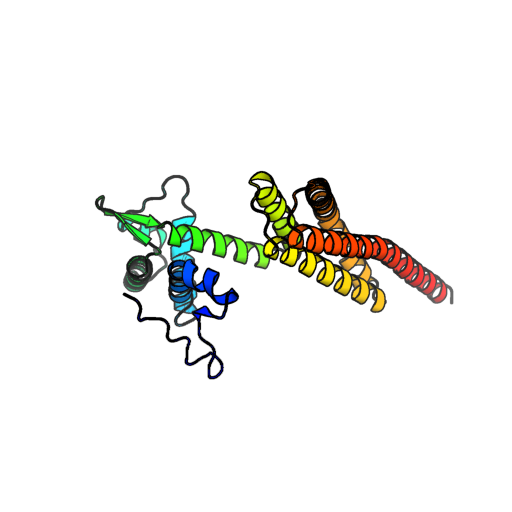. LEU A 1 117 ? -0.240 1.304 6.479 1.00 91.62 117 LEU A N 1
ATOM 901 C CA . LEU A 1 117 ? 0.876 2.177 6.858 1.00 91.62 117 LEU A CA 1
ATOM 902 C C . LEU A 1 117 ? 2.231 1.476 6.731 1.00 91.62 117 LEU A C 1
ATOM 904 O O . LEU A 1 117 ? 3.182 2.082 6.248 1.00 91.62 117 LEU A O 1
ATOM 908 N N . ALA A 1 118 ? 2.329 0.213 7.149 1.00 89.12 118 ALA A N 1
ATOM 909 C CA . ALA A 1 118 ? 3.552 -0.571 7.001 1.00 89.12 118 ALA A CA 1
ATOM 910 C C . ALA A 1 118 ? 3.959 -0.692 5.526 1.00 89.12 118 ALA A C 1
ATOM 912 O O . ALA A 1 118 ? 5.135 -0.533 5.207 1.00 89.12 118 ALA A O 1
ATOM 913 N N . MET A 1 119 ? 2.983 -0.882 4.632 1.00 87.31 119 MET A N 1
ATOM 914 C CA . MET A 1 119 ? 3.226 -0.900 3.191 1.00 87.31 119 MET A CA 1
ATOM 915 C C . MET A 1 119 ? 3.727 0.444 2.653 1.00 87.31 119 MET A C 1
ATOM 917 O O . MET A 1 119 ? 4.709 0.474 1.918 1.00 87.31 119 MET A O 1
ATOM 921 N N . LEU A 1 120 ? 3.095 1.556 3.040 1.00 85.88 120 LEU A N 1
ATOM 922 C CA . LEU A 1 120 ? 3.513 2.893 2.600 1.00 85.88 120 LEU A CA 1
ATOM 923 C C . LEU A 1 120 ? 4.928 3.246 3.076 1.00 85.88 120 LEU A C 1
ATOM 925 O O . LEU A 1 120 ? 5.705 3.819 2.318 1.00 85.88 120 LEU A O 1
ATOM 929 N N . LEU A 1 121 ? 5.273 2.882 4.315 1.00 85.31 121 LEU A N 1
ATOM 930 C CA . LEU A 1 121 ? 6.611 3.107 4.863 1.00 85.31 121 LEU A CA 1
ATOM 931 C C . LEU A 1 121 ? 7.671 2.256 4.155 1.00 85.31 121 LEU A C 1
ATOM 933 O O . LEU A 1 121 ? 8.769 2.742 3.926 1.00 85.31 121 LEU A O 1
ATOM 937 N N . HIS A 1 122 ? 7.340 1.027 3.752 1.00 82.62 122 HIS A N 1
ATOM 938 C CA . HIS A 1 122 ? 8.267 0.184 2.995 1.00 82.62 122 HIS A CA 1
ATOM 939 C C . HIS A 1 122 ? 8.644 0.799 1.635 1.00 82.62 122 HIS A C 1
ATOM 941 O O . HIS A 1 122 ? 9.814 0.772 1.263 1.00 82.62 122 HIS A O 1
ATOM 947 N N . PHE A 1 123 ? 7.699 1.421 0.918 1.00 78.50 123 PHE A N 1
ATOM 948 C CA . PHE A 1 123 ? 8.011 2.103 -0.349 1.00 78.50 123 PHE A CA 1
ATOM 949 C C . PHE A 1 123 ? 8.829 3.380 -0.185 1.00 78.50 123 PHE A C 1
ATOM 951 O O . PHE A 1 123 ? 9.514 3.776 -1.124 1.00 78.50 123 PHE A O 1
ATOM 958 N N . ALA A 1 124 ? 8.763 4.030 0.978 1.00 73.25 124 ALA A N 1
ATOM 959 C CA . ALA A 1 124 ? 9.587 5.203 1.249 1.00 73.25 124 ALA A CA 1
ATOM 960 C C . ALA A 1 124 ? 11.079 4.846 1.381 1.00 73.25 124 ALA A C 1
ATOM 962 O O . ALA A 1 124 ? 11.927 5.684 1.082 1.00 73.25 124 ALA A O 1
ATOM 963 N N . ASP A 1 125 ? 11.389 3.613 1.793 1.00 72.50 125 ASP A N 1
ATOM 964 C CA . ASP A 1 125 ? 12.761 3.157 2.036 1.00 72.50 125 ASP A CA 1
ATOM 965 C C . ASP A 1 125 ? 13.428 2.543 0.785 1.00 72.50 125 ASP A C 1
ATOM 967 O O . ASP A 1 125 ? 14.656 2.529 0.689 1.00 72.50 125 ASP A O 1
ATOM 971 N N . GLU A 1 126 ? 12.653 2.049 -0.191 1.00 71.75 126 GLU A N 1
ATOM 972 C CA . GLU A 1 126 ? 13.168 1.310 -1.356 1.00 71.75 126 GLU A CA 1
ATOM 973 C C . GLU A 1 126 ? 12.564 1.802 -2.694 1.00 71.75 126 GLU A C 1
ATOM 975 O O . GLU A 1 126 ? 11.505 1.337 -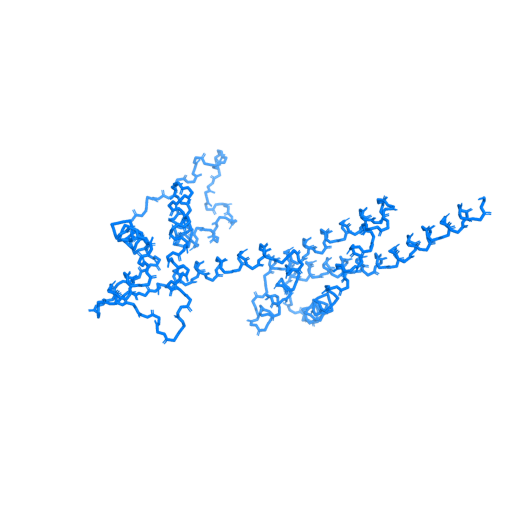3.121 1.00 71.75 126 GLU A O 1
ATOM 980 N N . GLU A 1 127 ? 13.281 2.674 -3.426 1.00 64.12 127 GLU A N 1
ATOM 981 C CA . GLU A 1 127 ? 12.855 3.242 -4.734 1.00 64.12 127 GLU A CA 1
ATOM 982 C C . GLU A 1 127 ? 12.539 2.189 -5.828 1.00 64.12 127 GLU A C 1
ATOM 984 O O . GLU A 1 127 ? 11.861 2.485 -6.822 1.00 64.12 127 GLU A O 1
ATOM 989 N N . ASP A 1 128 ? 13.006 0.949 -5.646 1.00 72.06 128 ASP A N 1
ATOM 990 C CA . ASP A 1 128 ? 12.860 -0.166 -6.589 1.00 72.06 128 ASP A CA 1
ATOM 991 C C . ASP A 1 128 ? 11.993 -1.327 -6.075 1.00 72.06 128 ASP A C 1
ATOM 993 O O . ASP A 1 128 ? 11.796 -2.308 -6.796 1.00 72.06 128 ASP A O 1
ATOM 997 N N . ALA A 1 129 ? 11.418 -1.220 -4.871 1.00 80.44 129 ALA A N 1
ATOM 998 C CA . ALA A 1 129 ? 10.578 -2.278 -4.298 1.00 80.44 129 ALA A CA 1
ATOM 999 C C . ALA A 1 129 ? 9.204 -2.403 -4.974 1.00 80.44 129 ALA A C 1
ATOM 1001 O O . ALA A 1 129 ? 8.589 -3.472 -4.957 1.00 80.44 129 ALA A O 1
ATOM 1002 N N . GLU A 1 130 ? 8.715 -1.324 -5.587 1.00 88.50 130 GLU A N 1
ATOM 1003 C CA . GLU A 1 130 ? 7.326 -1.224 -6.042 1.00 88.50 130 GLU A CA 1
ATOM 1004 C C . GLU A 1 130 ? 6.950 -2.292 -7.080 1.00 88.50 130 GLU A C 1
ATOM 1006 O O . GLU A 1 130 ? 5.904 -2.927 -6.956 1.00 88.50 130 GLU A O 1
ATOM 1011 N N . LEU A 1 131 ? 7.802 -2.559 -8.080 1.00 92.06 131 LEU A N 1
ATOM 1012 C CA . LEU A 1 131 ? 7.491 -3.588 -9.082 1.00 92.06 131 LEU A CA 1
ATOM 1013 C C . LEU A 1 131 ? 7.422 -4.983 -8.447 1.00 92.06 131 LEU A C 1
ATOM 1015 O O . LEU A 1 131 ? 6.561 -5.791 -8.811 1.00 92.06 131 LEU A O 1
ATOM 1019 N N . GLY A 1 132 ? 8.307 -5.258 -7.487 1.00 91.62 132 GLY A N 1
ATOM 1020 C CA . GLY A 1 132 ? 8.291 -6.505 -6.733 1.00 91.62 132 GLY A CA 1
ATOM 1021 C C . GLY A 1 132 ? 7.021 -6.666 -5.915 1.00 91.62 132 GLY A C 1
ATOM 1022 O O . GLY A 1 132 ? 6.392 -7.724 -5.965 1.00 91.62 132 GLY A O 1
ATOM 1023 N N . PHE A 1 133 ? 6.586 -5.597 -5.250 1.00 91.75 133 PHE A N 1
ATOM 1024 C CA . PHE A 1 133 ? 5.320 -5.584 -4.531 1.00 91.75 133 PHE A CA 1
ATOM 1025 C C . PHE A 1 133 ? 4.118 -5.829 -5.447 1.00 91.75 133 PHE A C 1
ATOM 1027 O O . PHE A 1 133 ? 3.320 -6.721 -5.164 1.00 91.75 133 PHE A O 1
ATOM 1034 N N . LEU A 1 134 ? 3.998 -5.089 -6.554 1.00 94.19 134 LEU A N 1
ATOM 1035 C CA . LEU A 1 134 ? 2.880 -5.239 -7.493 1.00 94.19 134 LEU A CA 1
ATOM 1036 C C . LEU A 1 134 ? 2.820 -6.661 -8.063 1.00 94.19 134 LEU A C 1
ATOM 1038 O O . LEU A 1 134 ? 1.752 -7.265 -8.155 1.00 94.19 134 LEU A O 1
ATOM 1042 N N . THR A 1 135 ? 3.979 -7.236 -8.381 1.00 94.38 135 THR A N 1
ATOM 1043 C CA . THR A 1 135 ? 4.077 -8.611 -8.883 1.00 94.38 135 THR A CA 1
ATOM 1044 C C . THR A 1 135 ? 3.689 -9.638 -7.815 1.00 94.38 135 THR A C 1
ATOM 1046 O O . THR A 1 135 ? 2.955 -10.583 -8.106 1.00 94.38 135 THR A O 1
ATOM 1049 N N . ALA A 1 136 ? 4.144 -9.464 -6.571 1.00 93.62 136 ALA A N 1
ATOM 1050 C CA . ALA A 1 136 ? 3.783 -10.340 -5.457 1.00 93.62 136 ALA A CA 1
ATOM 1051 C C . ALA A 1 136 ? 2.286 -10.250 -5.116 1.00 93.62 136 ALA A C 1
ATOM 1053 O O . ALA A 1 136 ? 1.642 -11.277 -4.895 1.00 93.62 136 ALA A O 1
ATOM 1054 N N . GLN A 1 137 ? 1.719 -9.040 -5.142 1.00 94.06 137 GLN A N 1
ATOM 1055 C CA . GLN A 1 137 ? 0.288 -8.809 -4.967 1.00 94.06 137 GLN A CA 1
ATOM 1056 C C . GLN A 1 137 ? -0.511 -9.558 -6.038 1.00 94.06 137 GLN A C 1
ATOM 1058 O O . GLN A 1 137 ? -1.433 -10.298 -5.703 1.00 94.06 137 GLN A O 1
ATOM 1063 N N . LEU A 1 138 ? -0.126 -9.439 -7.311 1.00 95.94 138 LEU A N 1
ATOM 1064 C CA . LEU A 1 138 ? -0.784 -10.163 -8.398 1.00 95.94 138 LEU A CA 1
ATOM 1065 C C . LEU A 1 138 ? -0.666 -11.681 -8.249 1.00 95.94 138 LEU A C 1
ATOM 1067 O O . LEU A 1 138 ? -1.648 -12.377 -8.490 1.00 95.94 138 LEU A O 1
ATOM 1071 N N . ALA A 1 139 ? 0.482 -12.201 -7.806 1.00 94.75 139 ALA A N 1
ATOM 1072 C CA . ALA A 1 139 ? 0.636 -13.630 -7.534 1.00 94.75 139 ALA A CA 1
ATOM 1073 C C . ALA A 1 139 ? -0.329 -14.109 -6.436 1.00 94.75 139 ALA A C 1
ATOM 1075 O O . ALA A 1 139 ? -0.957 -15.159 -6.581 1.00 94.75 139 ALA A O 1
ATOM 1076 N N . GLY A 1 140 ? -0.471 -13.331 -5.358 1.00 94.56 140 GLY A N 1
ATOM 1077 C CA . GLY A 1 140 ? -1.417 -13.616 -4.279 1.00 94.56 140 GLY A CA 1
ATOM 1078 C C . GLY A 1 140 ? -2.867 -13.584 -4.758 1.00 94.56 140 GLY A C 1
ATOM 1079 O O . GLY A 1 140 ? -3.613 -14.526 -4.504 1.00 94.56 140 GLY A O 1
ATOM 1080 N N . LEU A 1 141 ? -3.248 -12.546 -5.512 1.00 94.69 141 LEU A N 1
ATOM 1081 C CA . LEU A 1 141 ? -4.587 -12.419 -6.093 1.00 94.69 141 LEU A CA 1
ATOM 1082 C C . LEU A 1 141 ? -4.890 -13.547 -7.088 1.00 94.69 141 LEU A C 1
ATOM 1084 O O . LEU A 1 141 ? -6.006 -14.063 -7.085 1.00 94.69 141 LEU A O 1
ATOM 1088 N N . GLN A 1 142 ? -3.911 -13.969 -7.896 1.00 93.06 142 GLN A N 1
ATOM 1089 C CA . GLN A 1 142 ? -4.059 -15.103 -8.813 1.00 93.06 142 GLN A CA 1
ATOM 1090 C C . GLN A 1 142 ? -4.368 -16.391 -8.054 1.00 93.06 142 GLN A C 1
ATOM 1092 O O . GLN A 1 142 ? -5.281 -17.120 -8.429 1.00 93.06 142 GLN A O 1
ATOM 1097 N N . ALA A 1 143 ? -3.627 -16.653 -6.973 1.00 92.44 143 ALA A N 1
ATOM 1098 C CA . ALA A 1 143 ? -3.750 -17.882 -6.195 1.00 92.44 143 ALA A CA 1
ATOM 1099 C C . ALA A 1 143 ? -5.133 -18.055 -5.546 1.00 92.44 143 ALA A C 1
ATOM 1101 O O . ALA A 1 143 ? -5.542 -19.183 -5.279 1.00 92.44 143 ALA A O 1
ATOM 1102 N N . VAL A 1 144 ? -5.851 -16.954 -5.307 1.00 94.31 144 VAL A N 1
ATOM 1103 C CA . VAL A 1 144 ? -7.200 -16.962 -4.719 1.00 94.31 144 VAL A CA 1
ATOM 1104 C C . VAL A 1 144 ? -8.309 -16.628 -5.723 1.00 94.31 144 VAL A C 1
ATOM 1106 O O . VAL A 1 144 ? -9.463 -16.516 -5.324 1.00 94.31 144 VAL A O 1
ATOM 1109 N N . GLY A 1 145 ? -7.984 -16.464 -7.011 1.00 90.62 145 GLY A N 1
ATOM 1110 C CA . GLY A 1 145 ? -8.969 -16.147 -8.052 1.00 90.62 145 GLY A CA 1
ATOM 1111 C C . GLY A 1 145 ? -9.567 -14.736 -7.961 1.00 90.62 145 GLY A C 1
ATOM 1112 O O . GLY A 1 145 ? -10.676 -14.515 -8.436 1.00 90.62 145 GLY A O 1
ATOM 1113 N N . SER A 1 146 ? -8.846 -13.779 -7.369 1.00 94.06 146 SER A N 1
ATOM 1114 C CA . SER A 1 146 ? -9.340 -12.420 -7.075 1.00 94.06 146 SER A CA 1
ATOM 1115 C C . SER A 1 146 ? -8.599 -11.324 -7.846 1.00 94.06 146 SER A C 1
ATOM 1117 O O . SER A 1 146 ? -8.464 -10.201 -7.362 1.00 94.06 146 SER A O 1
ATOM 1119 N N . ILE A 1 147 ? -8.067 -11.628 -9.032 1.00 95.06 147 ILE A N 1
ATOM 1120 C CA . ILE A 1 147 ? -7.405 -10.611 -9.859 1.00 95.06 147 ILE A CA 1
ATOM 1121 C C . ILE A 1 147 ? -8.431 -9.587 -10.339 1.00 95.06 147 ILE A C 1
ATOM 1123 O O . ILE A 1 147 ? -9.457 -9.936 -10.919 1.00 95.06 147 ILE A O 1
ATOM 1127 N N . THR A 1 148 ? -8.116 -8.310 -10.136 1.00 93.62 148 THR A N 1
ATOM 1128 C CA . THR A 1 148 ? -8.957 -7.188 -10.552 1.00 93.62 148 THR A CA 1
ATOM 1129 C C . THR A 1 148 ? -8.318 -6.406 -11.705 1.00 93.62 148 THR A C 1
ATOM 1131 O O . THR A 1 148 ? -7.089 -6.407 -11.855 1.00 93.62 148 THR A O 1
ATOM 1134 N N . PRO A 1 149 ? -9.124 -5.689 -12.516 1.00 94.75 149 PRO A N 1
ATOM 1135 C CA . PRO A 1 149 ? -8.599 -4.790 -13.543 1.00 94.75 149 PRO A CA 1
ATOM 1136 C C . PRO A 1 149 ? -7.690 -3.703 -12.958 1.00 94.75 149 PRO A C 1
ATOM 1138 O O . PRO A 1 149 ? -6.688 -3.344 -13.568 1.00 94.75 149 PRO A O 1
ATOM 1141 N N . GLU A 1 150 ? -8.014 -3.214 -11.760 1.00 93.94 150 GLU A N 1
ATOM 1142 C CA . GLU A 1 150 ? -7.238 -2.203 -11.040 1.00 93.94 150 GLU A CA 1
ATOM 1143 C C . GLU A 1 150 ? -5.836 -2.708 -10.672 1.00 93.94 150 GLU A C 1
ATOM 1145 O O . GLU A 1 150 ? -4.846 -2.051 -10.993 1.00 93.94 150 GLU A O 1
ATOM 1150 N N . ALA A 1 151 ? -5.723 -3.913 -10.099 1.00 95.25 151 ALA A N 1
ATOM 1151 C CA . ALA A 1 151 ? -4.429 -4.493 -9.731 1.00 95.25 151 ALA A CA 1
ATOM 1152 C C . ALA A 1 151 ? -3.512 -4.686 -10.953 1.00 95.25 151 ALA A C 1
ATOM 1154 O O . ALA A 1 151 ? -2.320 -4.371 -10.909 1.00 95.25 151 ALA A O 1
ATOM 1155 N N . LEU A 1 152 ? -4.067 -5.150 -12.079 1.00 97.25 152 LEU A N 1
ATOM 1156 C CA . LEU A 1 152 ? -3.330 -5.228 -13.345 1.00 97.25 152 LEU A CA 1
ATOM 1157 C C . LEU A 1 152 ? -2.992 -3.837 -13.899 1.00 97.25 152 LEU A C 1
ATOM 1159 O O . LEU A 1 152 ? -1.908 -3.632 -14.449 1.00 97.25 152 LEU A O 1
ATOM 1163 N N . GLY A 1 153 ? -3.898 -2.872 -13.739 1.00 97.25 153 GLY A N 1
ATOM 1164 C CA . GLY A 1 153 ? -3.693 -1.476 -14.111 1.00 97.25 153 GLY A CA 1
ATOM 1165 C C . GLY A 1 153 ? -2.485 -0.852 -13.412 1.00 97.25 153 GLY A C 1
ATOM 1166 O O . GLY A 1 153 ? -1.684 -0.194 -14.079 1.00 97.25 153 GLY A O 1
ATOM 1167 N N . HIS A 1 154 ? -2.294 -1.120 -12.118 1.00 96.12 154 HIS A N 1
ATOM 1168 C CA . HIS A 1 154 ? -1.122 -0.655 -11.368 1.00 96.12 154 HIS A CA 1
ATOM 1169 C C . HIS A 1 154 ? 0.187 -1.214 -11.934 1.00 96.12 154 HIS A C 1
ATOM 1171 O O . HIS A 1 154 ? 1.116 -0.448 -12.200 1.00 96.12 154 HIS A O 1
ATOM 1177 N N . LEU A 1 155 ? 0.251 -2.525 -12.208 1.00 96.50 155 LEU A N 1
ATOM 1178 C CA . LEU A 1 155 ? 1.424 -3.117 -12.859 1.00 96.50 155 LEU A CA 1
ATOM 1179 C C . LEU A 1 155 ? 1.674 -2.477 -14.231 1.00 96.50 155 LEU A C 1
ATOM 1181 O O . LEU A 1 155 ? 2.802 -2.094 -14.536 1.00 96.50 155 LEU A O 1
ATOM 1185 N N . LEU A 1 156 ? 0.631 -2.319 -15.051 1.00 97.75 156 LEU A N 1
ATOM 1186 C CA . LEU A 1 156 ? 0.755 -1.691 -16.365 1.00 97.75 156 LEU A CA 1
ATOM 1187 C C . LEU A 1 156 ? 1.304 -0.261 -16.271 1.00 97.75 156 LEU A C 1
ATOM 1189 O O . LEU A 1 156 ? 2.176 0.096 -17.065 1.00 97.75 156 LEU A O 1
ATOM 1193 N N . SER A 1 157 ? 0.809 0.546 -15.327 1.00 96.81 157 SER A N 1
ATOM 1194 C CA . SER A 1 157 ? 1.311 1.905 -15.095 1.00 96.81 157 SER A CA 1
ATOM 1195 C C . SER A 1 157 ? 2.801 1.872 -14.778 1.00 96.81 157 SER A C 1
ATOM 1197 O O . SER A 1 157 ? 3.591 2.474 -15.503 1.00 96.81 157 SER A O 1
ATOM 1199 N N . LYS A 1 158 ? 3.204 1.051 -13.799 1.00 95.12 158 LYS A N 1
ATOM 1200 C CA . LYS A 1 158 ? 4.603 0.949 -13.376 1.00 95.12 158 LYS A CA 1
ATOM 1201 C C . LYS A 1 158 ? 5.543 0.538 -14.511 1.00 95.12 158 LYS A C 1
ATOM 1203 O O . LYS A 1 158 ? 6.645 1.071 -14.624 1.00 95.12 158 LYS A O 1
ATOM 1208 N N . LEU A 1 159 ? 5.132 -0.399 -15.369 1.00 95.69 159 LEU A N 1
ATOM 1209 C CA . LEU A 1 159 ? 5.947 -0.818 -16.516 1.00 95.69 159 LEU A CA 1
ATOM 1210 C C . LEU A 1 159 ? 6.086 0.280 -17.578 1.00 95.69 159 LEU A C 1
ATOM 1212 O O . LEU A 1 159 ? 7.146 0.392 -18.201 1.00 95.69 159 LEU A O 1
ATOM 1216 N N . ASN A 1 160 ? 5.037 1.076 -17.800 1.00 96.00 160 ASN A N 1
ATOM 1217 C CA . ASN A 1 160 ? 5.114 2.218 -18.710 1.00 96.00 160 ASN A CA 1
ATOM 1218 C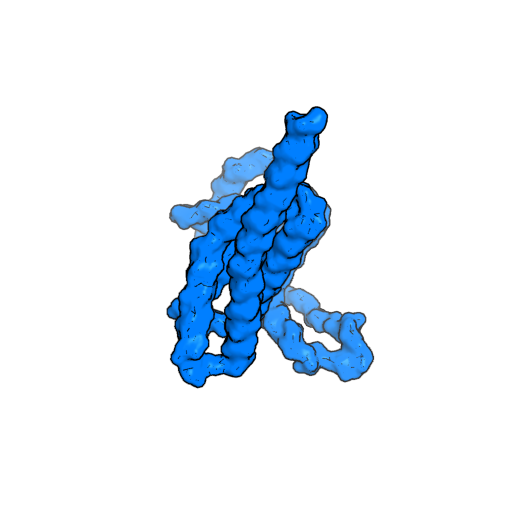 C . ASN A 1 160 ? 6.034 3.305 -18.145 1.00 96.00 160 ASN A C 1
ATOM 1220 O O . ASN A 1 160 ? 6.882 3.798 -18.886 1.00 96.00 160 ASN A O 1
ATOM 1224 N N . ASP A 1 161 ? 5.940 3.598 -16.846 1.00 94.25 161 ASP A N 1
ATOM 1225 C CA . ASP A 1 161 ? 6.806 4.577 -16.178 1.00 94.25 161 ASP A CA 1
ATOM 1226 C C . ASP A 1 161 ? 8.277 4.143 -16.221 1.00 94.25 161 ASP A C 1
ATOM 1228 O O . ASP A 1 161 ? 9.155 4.929 -16.572 1.00 94.25 161 ASP A O 1
ATOM 1232 N N . LEU A 1 162 ? 8.564 2.861 -15.958 1.00 93.69 162 LEU A N 1
ATOM 1233 C CA . LEU A 1 162 ? 9.914 2.309 -16.113 1.00 93.69 162 LEU A CA 1
ATOM 1234 C C . LEU A 1 162 ? 10.417 2.426 -17.556 1.00 93.69 162 LEU A C 1
ATOM 1236 O O . LEU A 1 162 ? 11.557 2.831 -17.769 1.00 93.69 162 LEU A O 1
ATOM 1240 N N . SER A 1 163 ? 9.573 2.103 -18.543 1.00 93.88 163 SER A N 1
ATOM 1241 C CA . SER A 1 163 ? 9.945 2.223 -19.960 1.00 93.88 163 SER A CA 1
ATOM 1242 C C . SER A 1 163 ? 10.315 3.662 -20.303 1.00 93.88 163 SER A C 1
ATOM 1244 O O . SER A 1 163 ? 11.368 3.894 -20.894 1.00 93.88 163 SER A O 1
ATOM 1246 N N . TRP A 1 164 ? 9.492 4.618 -19.867 1.00 94.19 164 TRP A N 1
ATOM 1247 C CA . TRP A 1 164 ? 9.732 6.043 -20.060 1.00 94.19 164 TRP A CA 1
ATOM 1248 C C . TRP A 1 164 ? 11.057 6.492 -19.434 1.00 94.19 164 TRP A C 1
ATOM 1250 O O . TRP A 1 164 ? 11.904 7.056 -20.125 1.00 94.19 164 TRP A O 1
ATOM 1260 N N . HIS A 1 165 ? 11.289 6.172 -18.157 1.00 93.75 165 HIS A N 1
ATOM 1261 C CA . HIS A 1 165 ? 12.528 6.540 -17.464 1.00 93.75 165 HIS A CA 1
ATOM 1262 C C . HIS A 1 165 ? 13.779 5.942 -18.113 1.00 93.75 165 HIS A C 1
ATOM 1264 O O . HIS A 1 165 ? 14.831 6.582 -18.164 1.00 93.75 165 HIS A O 1
ATOM 1270 N N . PHE A 1 166 ? 13.693 4.712 -18.615 1.00 95.62 166 PHE A N 1
ATOM 1271 C CA . PHE A 1 166 ? 14.824 4.077 -19.280 1.00 95.62 166 PHE A CA 1
ATOM 1272 C C . PHE A 1 166 ? 15.101 4.680 -20.661 1.00 95.62 166 PHE A C 1
ATOM 1274 O O . PHE A 1 166 ? 16.265 4.883 -21.017 1.00 95.62 166 PHE A O 1
ATOM 1281 N N . GLU A 1 167 ? 14.059 5.013 -21.422 1.00 95.25 167 GLU A N 1
ATOM 1282 C CA . GLU A 1 167 ? 14.187 5.735 -22.691 1.00 95.25 167 GLU A CA 1
ATOM 1283 C C . GLU A 1 167 ? 14.783 7.138 -22.481 1.00 95.25 167 GLU A C 1
ATOM 1285 O O . GLU A 1 167 ? 15.688 7.535 -23.220 1.00 95.25 167 GLU A O 1
ATOM 1290 N N . GLU A 1 168 ? 14.370 7.847 -21.427 1.00 96.44 168 GLU A N 1
ATOM 1291 C CA . GLU A 1 168 ? 14.932 9.143 -21.028 1.00 96.44 168 GLU A CA 1
ATOM 1292 C C . GLU A 1 168 ? 16.415 9.033 -20.639 1.00 96.44 168 GLU A C 1
ATOM 1294 O O . GLU A 1 168 ? 17.245 9.829 -21.090 1.00 96.44 168 GLU A O 1
ATOM 1299 N N . ALA A 1 169 ? 16.789 8.004 -19.871 1.00 96.81 169 ALA A N 1
ATOM 1300 C CA . ALA A 1 169 ? 18.183 7.758 -19.513 1.00 96.81 169 ALA A CA 1
ATOM 1301 C C . ALA A 1 169 ? 19.062 7.537 -20.756 1.00 96.81 169 ALA A C 1
ATOM 1303 O O . ALA A 1 169 ? 20.140 8.130 -20.853 1.00 96.81 169 ALA A O 1
ATOM 1304 N N . VAL A 1 170 ? 18.588 6.753 -21.734 1.00 95.94 170 VAL A N 1
ATOM 1305 C CA . VAL A 1 170 ? 19.279 6.563 -23.024 1.00 95.94 170 VAL A CA 1
ATOM 1306 C C . VAL A 1 170 ? 19.392 7.883 -23.788 1.00 95.94 170 VAL A C 1
ATOM 1308 O O . VAL A 1 170 ? 20.474 8.211 -24.281 1.00 95.94 170 VAL A O 1
ATOM 1311 N N . ALA A 1 171 ? 18.303 8.651 -23.871 1.00 95.81 171 ALA A N 1
ATOM 1312 C CA . ALA A 1 171 ? 18.271 9.926 -24.583 1.00 95.81 171 ALA A CA 1
ATOM 1313 C C . ALA A 1 171 ? 19.200 10.982 -23.961 1.00 95.81 171 ALA A C 1
ATOM 1315 O O . ALA A 1 171 ? 19.764 11.799 -24.688 1.00 95.81 171 ALA A O 1
ATOM 1316 N N . SER A 1 172 ? 19.414 10.934 -22.641 1.00 96.19 172 SER A N 1
ATOM 1317 C CA . SER A 1 172 ? 20.285 11.880 -21.933 1.00 96.19 172 SER A CA 1
ATOM 1318 C C . SER A 1 172 ? 21.753 11.827 -22.378 1.00 96.19 172 SER A C 1
ATOM 1320 O O . SER A 1 172 ? 22.491 12.786 -22.164 1.00 96.19 172 SER A O 1
ATOM 1322 N N . GLY A 1 173 ? 22.204 10.702 -22.951 1.00 93.06 173 GLY A N 1
ATOM 1323 C CA . GLY A 1 173 ? 23.607 10.478 -23.319 1.00 93.06 173 GLY A CA 1
ATOM 1324 C C . GLY A 1 173 ? 24.580 10.419 -22.131 1.00 93.06 173 GLY A C 1
ATOM 1325 O O . GLY A 1 173 ? 25.783 10.277 -22.339 1.00 93.06 173 GLY A O 1
ATOM 1326 N N . SER A 1 174 ? 24.085 10.513 -20.893 1.00 96.19 174 SER A N 1
ATOM 1327 C CA . SER A 1 174 ? 24.890 10.435 -19.676 1.00 96.19 174 SER A CA 1
ATOM 1328 C C . SER A 1 174 ? 25.202 8.978 -19.345 1.00 96.19 174 SER A C 1
ATOM 1330 O O . SER A 1 174 ? 24.302 8.200 -19.028 1.00 96.19 174 SER A O 1
ATOM 1332 N N . GLU A 1 175 ? 26.486 8.611 -19.368 1.00 96.31 175 GLU A N 1
ATOM 1333 C CA . GLU A 1 175 ? 26.943 7.270 -18.977 1.00 96.31 175 GLU A CA 1
ATOM 1334 C C . GLU A 1 175 ? 26.465 6.907 -17.567 1.00 96.31 175 GLU A C 1
ATOM 1336 O O . GLU A 1 175 ? 25.988 5.798 -17.344 1.00 96.31 175 GLU A O 1
ATOM 1341 N N . PHE A 1 176 ? 26.518 7.862 -16.634 1.00 96.31 176 PHE A N 1
ATOM 1342 C CA . PHE A 1 176 ? 26.033 7.671 -15.270 1.00 96.31 176 PHE A CA 1
ATOM 1343 C C . PHE A 1 176 ? 24.538 7.321 -15.240 1.00 96.31 176 PHE A C 1
ATOM 1345 O O . PHE A 1 176 ? 24.154 6.334 -14.609 1.00 96.31 176 PHE A O 1
ATOM 1352 N N . ASN A 1 177 ? 23.705 8.071 -15.972 1.00 95.94 177 ASN A N 1
ATOM 1353 C CA . ASN A 1 177 ? 22.262 7.817 -16.032 1.00 95.94 177 ASN A CA 1
ATOM 1354 C C . ASN A 1 177 ? 21.966 6.462 -16.682 1.00 95.94 177 ASN A C 1
ATOM 1356 O O . ASN A 1 177 ? 21.136 5.708 -16.180 1.00 95.94 177 ASN A O 1
ATOM 1360 N N . ILE A 1 178 ? 22.674 6.126 -17.764 1.00 97.19 178 ILE A N 1
ATOM 1361 C CA . ILE A 1 178 ? 22.510 4.860 -18.488 1.00 97.19 178 ILE A CA 1
ATOM 1362 C C . ILE A 1 178 ? 22.906 3.668 -17.607 1.00 97.19 178 ILE A C 1
ATOM 1364 O O . ILE A 1 178 ? 22.172 2.682 -17.539 1.00 97.19 178 ILE A O 1
ATOM 1368 N N . VAL A 1 179 ? 24.037 3.749 -16.898 1.00 96.06 179 VAL A N 1
ATOM 1369 C CA . VAL A 1 179 ? 24.486 2.690 -15.978 1.00 96.06 179 VAL A CA 1
ATOM 1370 C C . VAL A 1 179 ? 23.518 2.536 -14.806 1.00 96.06 179 VAL A C 1
ATOM 1372 O O . VAL A 1 179 ? 23.179 1.406 -14.454 1.00 96.06 179 VAL A O 1
ATOM 1375 N N . SER A 1 180 ? 23.051 3.642 -14.221 1.00 94.88 180 SER A N 1
ATOM 1376 C CA . SER A 1 180 ? 22.069 3.618 -13.130 1.00 94.88 180 SER A CA 1
ATOM 1377 C C . SER A 1 180 ? 20.749 2.971 -13.574 1.00 94.88 180 SER A C 1
ATOM 1379 O O . SER A 1 180 ? 20.290 2.003 -12.966 1.00 94.88 180 SER A O 1
ATOM 1381 N N . ALA A 1 181 ? 20.197 3.412 -14.708 1.00 94.75 181 ALA A N 1
ATOM 1382 C CA . ALA A 1 181 ? 18.970 2.866 -15.283 1.00 94.75 181 ALA A CA 1
ATOM 1383 C C . ALA A 1 181 ? 19.093 1.373 -15.636 1.00 94.75 181 ALA A C 1
ATOM 1385 O O . ALA A 1 181 ? 18.186 0.588 -15.355 1.00 94.75 181 ALA A O 1
ATOM 1386 N N . ARG A 1 182 ? 20.240 0.945 -16.180 1.00 94.81 182 ARG A N 1
ATOM 1387 C CA . ARG A 1 182 ? 20.503 -0.473 -16.465 1.00 94.81 182 ARG A CA 1
ATOM 1388 C C . ARG A 1 182 ? 20.567 -1.321 -15.192 1.00 94.81 182 ARG A C 1
ATOM 1390 O O . ARG A 1 182 ? 20.018 -2.422 -15.171 1.00 94.81 182 ARG A O 1
ATOM 1397 N N . ARG A 1 183 ? 21.203 -0.825 -14.122 1.00 93.62 183 ARG A N 1
ATOM 1398 C CA . ARG A 1 183 ? 21.215 -1.510 -12.813 1.00 93.62 183 ARG A CA 1
ATOM 1399 C C . ARG A 1 183 ? 19.798 -1.673 -12.268 1.00 93.62 183 ARG A C 1
ATOM 1401 O O . ARG A 1 183 ? 19.445 -2.769 -11.842 1.00 93.62 183 ARG A O 1
ATOM 1408 N N . ARG A 1 184 ? 18.982 -0.619 -12.363 1.00 92.56 184 ARG A N 1
ATOM 1409 C CA . ARG A 1 184 ? 17.566 -0.634 -11.975 1.00 92.56 184 ARG A CA 1
ATOM 1410 C C . ARG A 1 184 ? 16.754 -1.672 -12.757 1.00 92.56 184 ARG A C 1
ATOM 1412 O O . ARG A 1 184 ? 15.975 -2.410 -12.156 1.00 92.56 184 ARG A O 1
ATOM 1419 N N . LEU A 1 185 ? 16.948 -1.774 -14.075 1.00 92.44 185 LEU A N 1
ATOM 1420 C CA . LEU A 1 185 ? 16.300 -2.807 -14.895 1.00 92.44 185 LEU A CA 1
ATOM 1421 C C . LEU A 1 185 ? 16.704 -4.220 -14.438 1.00 92.44 185 LEU A C 1
ATOM 1423 O O . LEU A 1 185 ? 15.835 -5.064 -14.231 1.00 92.44 185 LEU A O 1
ATOM 1427 N N . SER A 1 186 ? 18.000 -4.458 -14.215 1.00 92.12 186 SER A N 1
ATOM 1428 C CA . SER A 1 186 ? 18.512 -5.760 -13.762 1.00 92.12 186 SER A CA 1
ATOM 1429 C C . SER A 1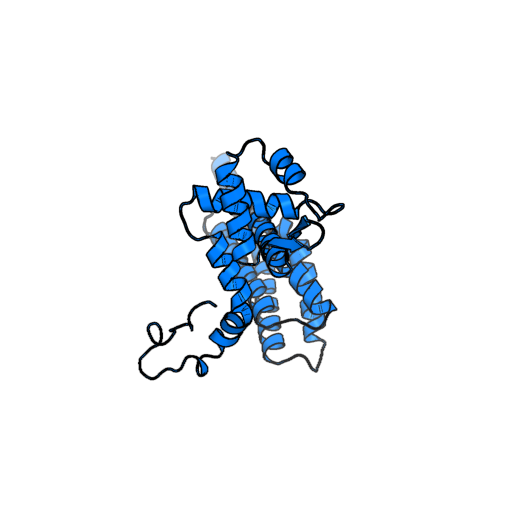 186 ? 17.991 -6.151 -12.372 1.00 92.12 186 SER A C 1
ATOM 1431 O O . SER A 1 186 ? 17.576 -7.291 -12.173 1.00 92.12 186 SER A O 1
ATOM 1433 N N . ALA A 1 187 ? 17.897 -5.206 -11.430 1.00 91.12 187 ALA A N 1
ATOM 1434 C CA . ALA A 1 187 ? 17.315 -5.451 -10.105 1.00 91.12 187 ALA A CA 1
ATOM 1435 C C . ALA A 1 187 ? 15.846 -5.927 -10.166 1.00 91.12 187 ALA A C 1
ATOM 1437 O O . ALA A 1 187 ? 15.365 -6.618 -9.265 1.00 91.12 187 ALA A O 1
ATOM 1438 N N . ASN A 1 188 ? 15.150 -5.594 -11.254 1.00 91.62 188 ASN A N 1
ATOM 1439 C CA . ASN A 1 188 ? 13.742 -5.891 -11.480 1.00 91.62 188 ASN A CA 1
ATOM 1440 C C . ASN A 1 188 ? 13.489 -7.124 -12.365 1.00 91.62 188 ASN A C 1
ATOM 1442 O O . ASN A 1 188 ? 12.339 -7.531 -12.531 1.00 91.62 188 ASN A O 1
ATOM 1446 N N . GLU A 1 189 ? 14.535 -7.763 -12.894 1.00 92.06 189 GLU A N 1
ATOM 1447 C CA . GLU A 1 189 ? 14.430 -8.859 -13.868 1.00 92.06 189 GLU A CA 1
ATOM 1448 C C . GLU A 1 189 ? 13.597 -10.040 -13.348 1.00 92.06 189 GLU A C 1
ATOM 1450 O O . GLU A 1 189 ? 12.679 -10.508 -14.024 1.00 92.06 189 GLU A O 1
ATOM 1455 N N . LYS A 1 190 ? 13.841 -10.468 -12.102 1.00 93.62 190 LYS A N 1
ATOM 1456 C CA . LYS A 1 190 ? 13.084 -11.564 -11.472 1.00 93.62 190 LYS A CA 1
ATOM 1457 C C . LYS A 1 190 ? 11.585 -11.261 -11.360 1.00 93.62 190 LYS A C 1
ATOM 1459 O O . LYS A 1 190 ? 10.759 -12.160 -11.492 1.00 93.62 190 LYS A O 1
ATOM 1464 N N . TRP A 1 191 ? 11.229 -9.996 -11.130 1.00 94.00 191 TRP A N 1
ATOM 1465 C CA . TRP A 1 191 ? 9.839 -9.564 -10.996 1.00 94.00 191 TRP A CA 1
ATOM 1466 C C . TRP A 1 191 ? 9.163 -9.455 -12.358 1.00 94.00 191 TRP A C 1
ATOM 1468 O O . TRP A 1 191 ? 8.024 -9.884 -12.506 1.00 94.00 191 TRP A O 1
ATOM 1478 N N . LEU A 1 192 ? 9.886 -8.992 -13.380 1.00 93.94 192 LEU A N 1
ATOM 1479 C CA . LEU A 1 192 ? 9.410 -9.023 -14.762 1.00 93.94 192 LEU A CA 1
ATOM 1480 C C . LEU A 1 192 ? 9.139 -10.459 -15.229 1.00 93.94 192 LEU A C 1
ATOM 1482 O O . LEU A 1 192 ? 8.079 -10.713 -15.799 1.00 93.94 192 LEU A O 1
ATOM 1486 N N . ALA A 1 193 ? 10.047 -11.397 -14.941 1.00 94.12 193 ALA A N 1
ATOM 1487 C CA . ALA A 1 193 ? 9.867 -12.813 -15.261 1.00 94.12 193 ALA A CA 1
ATOM 1488 C C . ALA A 1 193 ? 8.634 -13.399 -14.557 1.00 94.12 193 ALA A C 1
ATOM 1490 O O . ALA A 1 193 ? 7.762 -13.975 -15.209 1.00 94.12 193 ALA A O 1
ATOM 1491 N N . ARG A 1 194 ? 8.500 -13.164 -13.245 1.00 94.88 194 ARG A N 1
ATOM 1492 C CA . ARG A 1 194 ? 7.337 -13.627 -12.479 1.00 94.88 194 ARG A CA 1
ATOM 1493 C C . ARG A 1 194 ? 6.026 -12.999 -12.963 1.00 94.88 194 ARG A C 1
ATOM 1495 O O . ARG A 1 194 ? 5.013 -13.689 -13.038 1.00 94.88 194 ARG A O 1
ATOM 1502 N N . GLY A 1 195 ? 6.041 -11.720 -13.337 1.00 94.31 195 GLY A N 1
ATOM 1503 C CA . GLY A 1 195 ? 4.903 -11.051 -13.965 1.00 94.31 195 GLY A CA 1
ATOM 1504 C C . GLY A 1 195 ? 4.480 -11.746 -15.260 1.00 94.31 195 GLY A C 1
ATOM 1505 O O . GLY A 1 195 ? 3.301 -12.029 -15.446 1.00 94.31 195 GLY A O 1
ATOM 1506 N N . THR A 1 196 ? 5.436 -12.110 -16.118 1.00 94.62 196 THR A N 1
ATOM 1507 C CA . THR A 1 196 ? 5.161 -12.857 -17.358 1.00 94.62 196 THR A CA 1
ATOM 1508 C C . THR A 1 196 ? 4.509 -14.213 -17.088 1.00 94.62 196 THR A C 1
ATOM 1510 O O . THR A 1 196 ? 3.559 -14.577 -17.782 1.00 94.62 196 THR A O 1
ATOM 1513 N N . GLU A 1 197 ? 4.968 -14.953 -16.075 1.00 95.31 197 GLU A N 1
ATOM 1514 C CA . GLU A 1 197 ? 4.358 -16.232 -15.680 1.00 95.31 197 GLU A CA 1
ATOM 1515 C C . GLU A 1 197 ? 2.889 -16.056 -15.273 1.00 95.31 197 GLU A C 1
ATOM 1517 O O . GLU A 1 197 ? 2.021 -16.784 -15.759 1.00 95.31 197 GLU A O 1
ATOM 1522 N N . ILE A 1 198 ? 2.600 -15.051 -14.436 1.00 94.62 198 ILE A N 1
ATOM 1523 C CA . ILE A 1 198 ? 1.237 -14.733 -13.982 1.00 94.62 198 ILE A CA 1
ATOM 1524 C C . ILE A 1 198 ? 0.336 -14.429 -15.183 1.00 94.62 198 ILE A C 1
ATOM 1526 O O . ILE A 1 198 ? -0.743 -15.008 -15.308 1.00 94.62 198 ILE A O 1
ATOM 1530 N N . LEU A 1 199 ? 0.789 -13.556 -16.089 1.00 95.19 199 LEU A N 1
ATOM 1531 C CA . LEU A 1 199 ? 0.025 -13.146 -17.273 1.00 95.19 199 LEU A CA 1
ATOM 1532 C C . LEU A 1 199 ? -0.196 -14.300 -18.249 1.00 95.19 199 LEU A C 1
ATOM 1534 O O . LEU A 1 199 ? -1.268 -14.403 -18.835 1.00 95.19 199 LEU A O 1
ATOM 1538 N N . THR A 1 200 ? 0.797 -15.175 -18.408 1.00 94.00 200 THR A N 1
ATOM 1539 C CA . THR A 1 200 ? 0.669 -16.370 -19.251 1.00 94.00 200 THR A CA 1
ATOM 1540 C C . THR A 1 200 ? -0.393 -17.306 -18.684 1.00 94.00 200 THR A C 1
ATOM 1542 O O . THR A 1 200 ? -1.236 -17.788 -19.433 1.00 94.00 200 THR A O 1
ATOM 1545 N N . GLY A 1 201 ? -0.404 -17.506 -17.361 1.00 92.81 201 GLY A N 1
ATOM 1546 C CA . GLY A 1 201 ? -1.450 -18.276 -16.687 1.00 92.81 201 GLY A CA 1
ATOM 1547 C C . GLY A 1 201 ? -2.840 -17.656 -16.854 1.00 92.81 201 GLY A C 1
ATOM 1548 O O . GLY A 1 201 ? -3.786 -18.368 -17.163 1.00 92.81 201 GLY A O 1
ATOM 1549 N N . LEU A 1 202 ? -2.953 -16.330 -16.721 1.00 92.69 202 LEU A N 1
ATOM 1550 C CA . LEU A 1 202 ? -4.212 -15.603 -16.933 1.00 92.69 202 LEU A CA 1
ATOM 1551 C C . LEU A 1 202 ? -4.743 -15.730 -18.362 1.00 92.69 202 LEU A C 1
ATOM 1553 O O . LEU A 1 202 ? -5.934 -15.919 -18.559 1.00 92.69 202 LEU A O 1
ATOM 1557 N N . LEU A 1 203 ? -3.873 -15.586 -19.362 1.00 93.56 203 LEU A N 1
ATOM 1558 C CA . LEU A 1 203 ? -4.269 -15.610 -20.772 1.00 93.56 203 LEU A CA 1
ATOM 1559 C C . LEU A 1 203 ? -4.493 -17.030 -21.310 1.00 93.56 203 LEU A C 1
ATOM 1561 O O . LEU A 1 203 ? -5.030 -17.179 -22.406 1.00 93.56 203 LEU A O 1
ATOM 1565 N N . ALA A 1 204 ? -4.075 -18.057 -20.568 1.00 93.88 204 ALA A N 1
ATOM 1566 C CA . ALA A 1 204 ? -4.370 -19.451 -20.880 1.00 93.88 204 ALA A CA 1
ATOM 1567 C C . ALA A 1 204 ? -5.785 -19.873 -20.447 1.00 93.88 204 ALA A C 1
ATOM 1569 O O . ALA A 1 204 ? -6.283 -20.884 -20.941 1.00 93.88 204 ALA A O 1
ATOM 1570 N N . ASP A 1 205 ? -6.419 -19.123 -19.542 1.00 92.56 205 ASP A N 1
ATOM 1571 C CA . ASP A 1 205 ? -7.786 -19.373 -19.090 1.00 92.56 205 ASP A CA 1
ATOM 1572 C C . ASP A 1 205 ? -8.799 -18.877 -20.146 1.00 92.56 205 ASP A C 1
ATOM 1574 O O . ASP A 1 205 ? -8.856 -17.673 -20.412 1.00 92.56 205 ASP A O 1
ATOM 1578 N N . PRO A 1 206 ? -9.594 -19.767 -20.774 1.00 89.94 206 PRO A N 1
ATOM 1579 C CA . PRO A 1 206 ? -10.579 -19.373 -21.782 1.00 89.94 206 PRO A CA 1
ATOM 1580 C C . PRO A 1 206 ? -11.745 -18.558 -21.205 1.00 89.94 206 PRO A C 1
ATOM 1582 O O . PRO A 1 206 ? -12.401 -17.841 -21.962 1.00 89.94 206 PRO A O 1
ATOM 1585 N N . ASP A 1 207 ? -11.984 -18.645 -19.895 1.00 93.00 207 ASP A N 1
ATOM 1586 C CA . ASP A 1 207 ? -13.091 -17.979 -19.206 1.00 93.00 207 ASP A CA 1
ATOM 1587 C C . ASP A 1 207 ? -12.659 -16.655 -18.548 1.00 93.00 207 ASP A C 1
ATOM 1589 O O . ASP A 1 207 ? -13.448 -16.002 -17.856 1.00 93.00 207 ASP A O 1
ATOM 1593 N N . VAL A 1 208 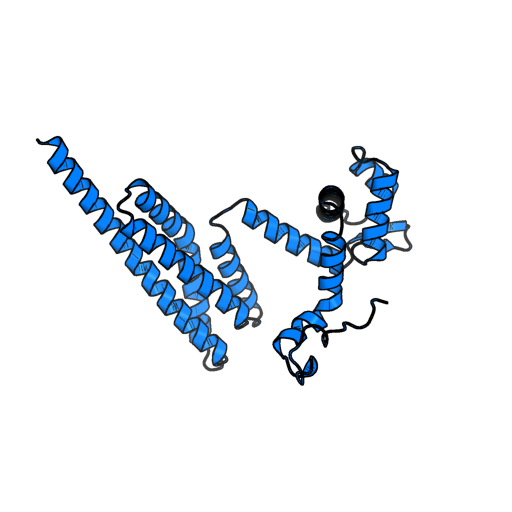? -11.412 -16.219 -18.778 1.00 93.88 208 VAL A N 1
ATOM 1594 C CA . VAL A 1 208 ? -10.896 -14.965 -18.226 1.00 93.88 208 VAL A CA 1
ATOM 1595 C C . VAL A 1 208 ? -11.770 -13.774 -18.665 1.00 93.88 208 VAL A C 1
ATOM 1597 O O . VAL A 1 208 ? -12.065 -13.614 -19.855 1.00 93.88 208 VAL A O 1
ATOM 1600 N N . PRO A 1 209 ? -12.175 -12.877 -17.743 1.00 95.12 209 PRO A N 1
ATOM 1601 C CA . PRO A 1 209 ? -12.981 -11.720 -18.109 1.00 95.12 209 PRO A CA 1
ATOM 1602 C C . PRO A 1 209 ? -12.288 -10.840 -19.156 1.00 95.12 209 PRO A C 1
ATOM 1604 O O . PRO A 1 209 ? -11.083 -10.589 -19.081 1.00 95.12 209 PRO A O 1
ATOM 1607 N N . PHE A 1 210 ? -13.062 -10.300 -20.102 1.00 93.69 210 PHE A N 1
ATOM 1608 C CA . PHE A 1 210 ? -12.528 -9.510 -21.218 1.00 93.69 210 PHE A CA 1
ATOM 1609 C C . PHE A 1 210 ? -11.627 -8.349 -20.767 1.00 93.69 210 PHE A C 1
ATOM 1611 O O . PHE A 1 210 ? -10.555 -8.140 -21.334 1.00 93.69 210 PHE A O 1
ATOM 1618 N N . ASP A 1 211 ? -12.021 -7.608 -19.727 1.00 94.69 211 ASP A N 1
ATOM 1619 C CA . ASP A 1 211 ? -11.221 -6.487 -19.222 1.00 94.69 211 ASP A CA 1
ATOM 1620 C C . ASP A 1 211 ? -9.888 -6.930 -18.613 1.00 94.69 211 ASP A C 1
ATOM 1622 O O . ASP A 1 211 ? -8.874 -6.256 -18.803 1.00 94.69 211 ASP A O 1
ATOM 1626 N N . ILE A 1 212 ? -9.863 -8.092 -17.957 1.00 96.56 212 ILE A N 1
ATOM 1627 C CA . ILE A 1 212 ? -8.639 -8.700 -17.429 1.00 96.56 212 ILE A CA 1
ATOM 1628 C C . ILE A 1 212 ? -7.711 -9.089 -18.583 1.00 96.56 212 ILE A C 1
ATOM 1630 O O . ILE A 1 212 ? -6.556 -8.654 -18.609 1.00 96.56 212 ILE A O 1
ATOM 1634 N N . ALA A 1 213 ? -8.219 -9.819 -19.583 1.00 95.69 213 ALA A N 1
ATOM 1635 C CA . ALA A 1 213 ? -7.449 -10.198 -20.771 1.00 95.69 213 ALA A CA 1
ATOM 1636 C C . ALA A 1 213 ? -6.895 -8.979 -21.522 1.00 95.69 213 ALA A C 1
ATOM 1638 O O . ALA A 1 213 ? -5.717 -8.947 -21.892 1.00 95.69 213 ALA A O 1
ATOM 1639 N N . ARG A 1 214 ? -7.717 -7.941 -21.707 1.00 96.88 214 ARG A N 1
ATOM 1640 C CA . ARG A 1 214 ? -7.328 -6.701 -22.388 1.00 96.88 214 ARG A CA 1
ATOM 1641 C C . ARG A 1 214 ? -6.171 -5.999 -21.680 1.00 96.88 214 ARG A C 1
ATOM 1643 O O . ARG A 1 214 ? -5.238 -5.542 -22.345 1.00 96.88 214 ARG A O 1
ATOM 1650 N N . ILE A 1 215 ? -6.207 -5.889 -20.351 1.00 97.88 215 ILE A N 1
ATOM 1651 C CA . ILE A 1 215 ? -5.114 -5.259 -19.596 1.00 97.88 215 ILE A CA 1
ATOM 1652 C C . ILE A 1 215 ? -3.876 -6.166 -19.602 1.00 97.88 215 ILE A C 1
ATOM 1654 O O . ILE A 1 215 ? -2.781 -5.671 -19.863 1.00 97.88 215 ILE A O 1
ATOM 1658 N N . ALA A 1 216 ? -4.036 -7.480 -19.427 1.00 96.75 216 ALA A N 1
ATOM 1659 C CA . ALA A 1 216 ? -2.931 -8.441 -19.469 1.00 96.75 216 ALA A CA 1
ATOM 1660 C C . ALA A 1 216 ? -2.151 -8.396 -20.798 1.00 96.75 216 ALA A C 1
ATOM 1662 O O . ALA A 1 216 ? -0.919 -8.356 -20.799 1.00 96.75 216 ALA A O 1
ATOM 1663 N N . GLN A 1 217 ? -2.844 -8.293 -21.935 1.00 96.00 217 GLN A N 1
ATOM 1664 C CA . GLN A 1 217 ? -2.200 -8.113 -23.244 1.00 96.00 217 GLN A CA 1
ATOM 1665 C C . GLN A 1 217 ? -1.406 -6.800 -23.330 1.00 96.00 217 GLN A C 1
ATOM 1667 O O . GLN A 1 217 ? -0.280 -6.781 -23.834 1.00 96.00 217 GLN A O 1
ATOM 1672 N N . ARG A 1 218 ? -1.952 -5.693 -22.805 1.00 98.00 218 ARG A N 1
ATOM 1673 C CA . ARG A 1 218 ? -1.240 -4.403 -22.748 1.00 98.00 218 ARG A CA 1
ATOM 1674 C C . ARG A 1 218 ? 0.013 -4.484 -21.877 1.00 98.00 218 ARG A C 1
ATOM 1676 O O . ARG A 1 218 ? 1.022 -3.874 -22.228 1.00 98.00 218 ARG A O 1
ATOM 1683 N N . ILE A 1 219 ? -0.030 -5.256 -20.792 1.00 97.69 219 ILE A N 1
ATOM 1684 C CA . ILE A 1 219 ? 1.139 -5.524 -19.947 1.00 97.69 219 ILE A CA 1
ATOM 1685 C C . ILE A 1 219 ? 2.204 -6.285 -20.746 1.00 97.69 219 ILE A C 1
ATOM 1687 O O . ILE A 1 219 ? 3.354 -5.850 -20.764 1.00 97.69 219 ILE A O 1
ATOM 1691 N N . GLY A 1 220 ? 1.836 -7.324 -21.502 1.00 95.25 220 GLY A N 1
ATOM 1692 C CA . GLY A 1 220 ? 2.780 -8.042 -22.374 1.00 95.25 220 GLY A CA 1
ATOM 1693 C C . GLY A 1 220 ? 3.458 -7.141 -23.422 1.00 95.25 220 GLY A C 1
ATOM 1694 O O . GLY A 1 220 ? 4.660 -7.258 -23.687 1.00 95.25 220 GLY A O 1
ATOM 1695 N N . LEU A 1 221 ? 2.724 -6.169 -23.976 1.00 95.31 221 LEU A N 1
ATOM 1696 C CA . LEU A 1 221 ? 3.294 -5.154 -24.872 1.00 95.31 221 LEU A CA 1
ATOM 1697 C C . LEU A 1 221 ? 4.280 -4.221 -24.150 1.00 95.31 221 LEU A C 1
ATOM 1699 O O . LEU A 1 221 ? 5.324 -3.891 -24.720 1.00 95.31 221 LEU A O 1
ATOM 1703 N N . ALA A 1 222 ? 3.979 -3.810 -22.915 1.00 96.06 222 ALA A N 1
ATOM 1704 C CA . ALA A 1 222 ? 4.879 -2.999 -22.093 1.00 96.06 222 ALA A CA 1
ATOM 1705 C C . ALA A 1 222 ? 6.158 -3.773 -21.717 1.00 96.06 222 ALA A C 1
ATOM 1707 O O . ALA A 1 222 ? 7.261 -3.258 -21.890 1.00 96.06 222 ALA A O 1
ATOM 1708 N N . GLN A 1 223 ? 6.043 -5.047 -21.328 1.00 94.31 223 GLN A N 1
ATOM 1709 C CA . GLN A 1 223 ? 7.199 -5.920 -21.077 1.00 94.31 223 GLN A CA 1
ATOM 1710 C C . GLN A 1 223 ? 8.071 -6.088 -22.330 1.00 94.31 223 GLN A C 1
ATOM 1712 O O . GLN A 1 223 ? 9.297 -6.009 -22.260 1.00 94.31 223 GLN A O 1
ATOM 1717 N N . SER A 1 224 ? 7.446 -6.230 -23.503 1.00 92.75 224 SER A N 1
ATOM 1718 C CA . SER A 1 224 ? 8.168 -6.297 -24.779 1.00 92.75 224 SER A CA 1
ATOM 1719 C C . SER A 1 224 ? 8.930 -5.005 -25.096 1.00 92.75 224 SER A C 1
ATOM 1721 O O . SER A 1 224 ? 9.978 -5.056 -25.740 1.00 92.75 224 SER A O 1
ATOM 1723 N N . ARG A 1 225 ? 8.416 -3.835 -24.682 1.00 93.50 225 ARG A N 1
ATOM 1724 C CA . ARG A 1 225 ? 9.138 -2.555 -24.795 1.00 93.50 225 ARG A CA 1
ATOM 1725 C C . ARG A 1 225 ? 10.358 -2.550 -23.884 1.00 93.50 225 ARG A C 1
ATOM 1727 O O . ARG A 1 225 ? 11.453 -2.336 -24.394 1.00 93.50 225 ARG A O 1
ATOM 1734 N N . LEU A 1 226 ? 10.190 -2.887 -22.605 1.00 92.62 226 LEU A N 1
ATOM 1735 C CA . LEU A 1 226 ? 11.290 -2.971 -21.636 1.00 92.62 226 LEU A CA 1
ATOM 1736 C C . LEU A 1 226 ? 12.421 -3.893 -22.109 1.00 92.62 226 LEU A C 1
ATOM 1738 O O . LEU A 1 226 ? 13.584 -3.498 -22.073 1.00 92.62 226 LEU A O 1
ATOM 1742 N N . ALA A 1 227 ? 12.087 -5.068 -22.650 1.00 90.12 227 ALA A N 1
ATOM 1743 C CA . ALA A 1 227 ? 13.076 -6.003 -23.192 1.00 90.12 227 ALA A CA 1
ATOM 1744 C C . ALA A 1 227 ? 13.921 -5.395 -24.332 1.00 90.12 227 ALA A C 1
ATOM 1746 O O . ALA A 1 227 ? 15.099 -5.716 -24.481 1.00 90.12 227 ALA A O 1
ATOM 1747 N N . ARG A 1 228 ? 13.354 -4.483 -25.135 1.00 91.50 228 ARG A N 1
ATOM 1748 C CA . ARG A 1 228 ? 14.103 -3.779 -26.192 1.00 91.50 228 ARG A CA 1
ATOM 1749 C C . ARG A 1 228 ? 15.004 -2.672 -25.652 1.00 91.50 228 ARG A C 1
ATOM 1751 O O . ARG A 1 228 ? 15.985 -2.330 -26.318 1.00 91.50 228 ARG A O 1
ATOM 1758 N N . VAL A 1 229 ? 14.684 -2.108 -24.487 1.00 91.69 229 VAL A N 1
ATOM 1759 C CA . VAL A 1 229 ? 15.472 -1.025 -23.888 1.00 91.69 229 VAL A CA 1
ATOM 1760 C C . VAL A 1 229 ? 16.833 -1.523 -23.401 1.00 91.69 229 VAL A C 1
ATOM 1762 O O . VAL A 1 229 ? 17.818 -0.806 -23.565 1.00 91.69 229 VAL A O 1
ATOM 1765 N N . ASP A 1 230 ? 16.940 -2.772 -22.941 1.00 87.62 230 ASP A N 1
ATOM 1766 C CA . ASP A 1 230 ? 18.235 -3.357 -22.560 1.00 87.62 230 ASP A CA 1
ATOM 1767 C C . ASP A 1 230 ? 19.257 -3.311 -23.714 1.00 87.62 230 ASP A C 1
ATOM 1769 O O . ASP A 1 230 ? 20.381 -2.818 -23.573 1.00 87.62 230 ASP A O 1
ATOM 1773 N N . ALA A 1 231 ? 18.819 -3.673 -24.923 1.00 89.94 231 ALA A N 1
ATOM 1774 C CA . ALA A 1 231 ? 19.648 -3.557 -26.120 1.00 89.94 231 ALA A CA 1
ATOM 1775 C C . ALA A 1 231 ? 20.004 -2.092 -26.459 1.00 89.94 231 ALA A C 1
ATOM 1777 O O . ALA A 1 231 ? 21.068 -1.824 -27.026 1.00 89.94 231 ALA A O 1
ATOM 1778 N N . SER A 1 232 ? 19.131 -1.132 -26.135 1.00 94.62 232 SER A N 1
ATOM 1779 C CA . SER A 1 232 ? 19.407 0.302 -26.306 1.00 94.62 232 SER A CA 1
ATOM 1780 C C . SER A 1 232 ? 20.462 0.810 -25.328 1.00 94.62 232 SER A C 1
ATOM 1782 O O . SER A 1 232 ? 21.326 1.580 -25.753 1.00 94.62 232 SER A O 1
ATOM 1784 N N . PHE A 1 233 ? 20.467 0.340 -24.076 1.00 95.88 233 PHE A N 1
ATOM 1785 C CA . PHE A 1 233 ? 21.528 0.668 -23.120 1.00 95.88 233 PHE A CA 1
ATOM 1786 C C . PHE A 1 233 ? 22.898 0.230 -23.633 1.00 95.88 233 PHE A C 1
ATOM 1788 O O . PHE A 1 233 ? 23.826 1.038 -23.660 1.00 95.88 233 PHE A O 1
ATOM 1795 N N . GLN A 1 234 ? 23.022 -1.016 -24.106 1.00 93.69 234 GLN A N 1
ATOM 1796 C CA . GLN A 1 234 ? 24.305 -1.524 -24.595 1.00 93.69 234 GLN A CA 1
ATOM 1797 C C . GLN A 1 234 ? 24.816 -0.722 -25.801 1.00 93.69 234 GLN A C 1
ATOM 1799 O O . GLN A 1 234 ? 25.993 -0.365 -25.856 1.00 93.69 234 GLN A O 1
ATOM 1804 N N . ARG A 1 235 ? 23.933 -0.376 -26.748 1.00 95.88 235 ARG A N 1
ATOM 1805 C CA . ARG A 1 235 ? 24.297 0.480 -27.891 1.00 95.88 235 ARG A CA 1
ATOM 1806 C C . ARG A 1 235 ? 24.758 1.871 -27.453 1.00 95.88 235 ARG A C 1
ATOM 1808 O O . ARG A 1 235 ? 25.726 2.386 -28.010 1.00 95.88 235 ARG A O 1
ATOM 1815 N N . ALA A 1 236 ? 24.075 2.474 -26.482 1.00 96.06 236 ALA A N 1
ATOM 1816 C CA . ALA A 1 236 ? 24.415 3.803 -25.987 1.00 96.06 236 ALA A CA 1
ATOM 1817 C C . ALA A 1 236 ? 25.783 3.817 -25.283 1.00 96.06 236 ALA A C 1
ATOM 1819 O O . ALA A 1 236 ? 26.607 4.677 -25.588 1.00 96.06 236 ALA A O 1
ATOM 1820 N N . LEU A 1 237 ? 26.064 2.826 -24.430 1.00 95.12 237 LEU A N 1
ATOM 1821 C CA . LEU A 1 237 ? 27.362 2.685 -23.756 1.00 95.12 237 LEU A CA 1
ATOM 1822 C C . LEU A 1 237 ? 28.508 2.481 -24.753 1.00 95.12 237 LEU A C 1
ATOM 1824 O O . LEU A 1 237 ? 29.505 3.196 -24.685 1.00 95.12 237 LEU A O 1
ATOM 1828 N N . ASN A 1 238 ? 28.332 1.595 -25.738 1.00 95.06 238 ASN A N 1
ATOM 1829 C CA . ASN A 1 238 ? 29.344 1.368 -26.774 1.00 95.06 238 ASN A CA 1
ATOM 1830 C C . ASN A 1 238 ? 29.664 2.657 -27.559 1.00 95.06 238 ASN A C 1
ATOM 1832 O O . ASN A 1 238 ? 30.813 2.906 -27.922 1.00 95.06 238 ASN A O 1
ATOM 1836 N N . LYS A 1 239 ? 28.653 3.500 -27.823 1.00 94.81 239 LYS A N 1
ATOM 1837 C CA . LYS A 1 239 ? 28.845 4.792 -28.499 1.00 94.81 239 LYS A CA 1
ATOM 1838 C C . LYS A 1 239 ? 29.674 5.761 -27.649 1.00 94.81 239 LYS A C 1
ATOM 1840 O O . LYS A 1 239 ? 30.548 6.434 -28.193 1.00 94.81 239 LYS A O 1
ATOM 1845 N N . ILE A 1 240 ? 29.412 5.824 -26.343 1.00 93.50 240 ILE A N 1
ATOM 1846 C CA . ILE A 1 240 ? 30.165 6.666 -25.399 1.00 93.50 240 ILE A CA 1
ATOM 1847 C C . ILE A 1 240 ? 31.624 6.199 -25.315 1.00 93.50 240 ILE A C 1
ATOM 1849 O O . ILE A 1 240 ? 32.545 7.016 -25.379 1.00 93.50 240 ILE A O 1
ATOM 1853 N N . GLU A 1 241 ? 31.848 4.888 -25.235 1.00 92.88 241 GLU A N 1
ATOM 1854 C CA . GLU A 1 241 ? 33.190 4.303 -25.186 1.00 92.88 241 GLU A CA 1
ATOM 1855 C C . GLU A 1 241 ? 33.999 4.617 -26.456 1.00 92.88 241 GLU A C 1
ATOM 1857 O O . GLU A 1 241 ? 35.130 5.098 -26.369 1.00 92.88 241 GLU A O 1
ATOM 1862 N N . ALA A 1 242 ? 33.397 4.462 -27.640 1.00 92.38 242 ALA A N 1
ATOM 1863 C CA . ALA A 1 242 ? 34.040 4.804 -28.910 1.00 92.38 242 ALA A CA 1
ATOM 1864 C C . ALA A 1 242 ? 34.422 6.298 -29.009 1.00 92.38 242 ALA A C 1
ATOM 1866 O O . ALA A 1 242 ? 35.495 6.644 -29.515 1.00 92.38 242 ALA A O 1
ATOM 1867 N N . GLN A 1 243 ? 33.575 7.196 -28.491 1.00 90.25 243 GLN A N 1
ATOM 1868 C CA . GLN A 1 243 ? 33.885 8.630 -28.418 1.00 90.25 243 GLN A CA 1
ATOM 1869 C C . GLN A 1 243 ? 35.074 8.910 -27.490 1.00 90.25 243 GLN A C 1
ATOM 1871 O O . GLN A 1 243 ? 35.942 9.713 -27.835 1.00 90.25 243 GLN A O 1
ATOM 1876 N N . ARG A 1 244 ? 35.163 8.215 -26.349 1.00 88.56 244 ARG A N 1
ATOM 1877 C CA . ARG A 1 244 ? 36.277 8.354 -25.399 1.00 88.56 244 ARG A CA 1
ATOM 1878 C C . ARG A 1 244 ? 37.613 7.931 -26.011 1.00 88.56 244 ARG A C 1
ATOM 1880 O O . ARG A 1 244 ? 38.595 8.650 -25.853 1.00 88.56 244 ARG A O 1
ATOM 1887 N N . VAL A 1 245 ? 37.643 6.816 -26.745 1.00 87.12 245 VAL A N 1
ATOM 1888 C CA . VAL A 1 245 ? 38.853 6.347 -27.451 1.00 87.12 245 VAL A CA 1
ATOM 1889 C C . VAL A 1 245 ? 39.323 7.371 -28.487 1.00 87.12 245 VAL A C 1
ATOM 1891 O O . VAL A 1 245 ? 40.516 7.640 -28.587 1.00 87.12 245 VAL A O 1
ATOM 1894 N N . THR A 1 246 ? 38.392 7.995 -29.211 1.00 80.31 246 THR A N 1
ATOM 1895 C CA . THR A 1 246 ? 38.714 9.007 -30.232 1.00 80.31 246 THR A CA 1
ATOM 1896 C C . THR A 1 246 ? 39.304 10.283 -29.613 1.00 80.31 246 THR A C 1
ATOM 1898 O O . THR A 1 246 ? 40.264 10.839 -30.140 1.00 80.31 246 THR A O 1
ATOM 1901 N N . LEU A 1 247 ? 38.766 10.728 -28.471 1.00 76.38 247 LEU A N 1
ATOM 1902 C CA . LEU A 1 247 ? 39.243 11.918 -27.754 1.00 76.38 247 LEU A CA 1
ATOM 1903 C C . LEU A 1 247 ? 40.559 11.682 -26.994 1.00 76.38 247 LEU A C 1
ATOM 1905 O O . LEU A 1 247 ? 41.326 12.618 -26.820 1.00 76.38 247 LEU A O 1
ATOM 1909 N N . GLY A 1 248 ? 40.820 10.454 -26.535 1.00 64.75 248 GLY A N 1
ATOM 1910 C CA . GLY A 1 248 ? 42.056 10.089 -25.831 1.00 64.75 248 GLY A CA 1
ATOM 1911 C C . GLY A 1 248 ? 43.247 9.763 -26.742 1.00 64.75 248 GLY A C 1
ATOM 1912 O O . GLY A 1 248 ? 44.361 9.630 -26.246 1.00 64.75 248 GLY A O 1
ATOM 1913 N N . ALA A 1 249 ? 43.018 9.614 -28.049 1.00 55.00 249 ALA A N 1
ATOM 1914 C CA . ALA A 1 249 ? 44.045 9.345 -29.059 1.00 55.00 249 ALA A CA 1
ATOM 1915 C C . ALA A 1 249 ? 44.430 10.589 -29.893 1.00 55.00 249 ALA A C 1
ATOM 1917 O O . ALA A 1 249 ? 45.155 10.447 -30.879 1.00 55.00 249 ALA A O 1
ATOM 1918 N N . SER A 1 250 ? 43.927 11.775 -29.521 1.00 49.88 250 SER A N 1
ATOM 1919 C CA . SER A 1 250 ? 44.228 13.071 -30.155 1.00 49.88 250 SER A CA 1
ATOM 1920 C C . SER A 1 250 ? 45.188 13.909 -29.317 1.00 49.88 250 SER A C 1
ATOM 1922 O O . SER A 1 250 ? 45.072 13.857 -28.073 1.00 49.88 250 SER A O 1
#

Foldseek 3Di:
DDDPDPCVVVDDPPDDPVNDPVCVVVVVCVLLVLLVCLLPDDDPVLNVVLLVLLLVLLVPDPPQKAAPVRSCVVPVVDDPVSSVVSVCSCDVSQQWDQDPVRIIGGGPSVNVVSVVVVVVVVCVVDVLCQLVVLLVVLVVCLVVVNDDLVSLVSNLVVLVVLLVQLVVLLVVLDLVSLVVSLVSLVVCVVSLVSLVVSLVVQCVDPPRDPSSVVSSVSSVVSSVSSVVSNVSSVVSVVVVVVVVVVVVVD

Secondary structure (DSSP, 8-state):
-PPP--GGGTSPTT--GGG-TTHHHHHHTHHHHHHHHHHH-S-HHHHHHHHHHHHHHHT-SS---B-HHHHHHHTTTS-HHHHHHHHHHHHHTTSEEE-TTS-EEE-HHHHHHHHHHHHHHHHHH-TTHHHHHHHHHHHHHHHTT---HHHHHHHHHHHHHHHHHHHHHHHT--HHHHHHHHHHHHHTHHHHHHHHHHHHHHHH-TT--HHHHHHHHHHHHHHHHHHHHHHHHHHHHHHHHHHHHHHHT-

Sequence (250 aa):
MNPPLNLAEFLAPGVSADDVPELAPLVAAKPLVDAFITLFRGTEAEVLMRLLVLREIGREAESPRWSPEALRARFTYLDPVKLETVLKRLRDNGLLAFADDGLYHLSDIGRNAVAALAMLLHFADEEDAELGFLTAQLAGLQAVGSITPEALGHLLSKLNDLSWHFEEAVASGSEFNIVSARRRLSANEKWLARGTEILTGLLADPDVPFDIARIAQRIGLAQSRLARVDASFQRALNKIEAQRVTLGAS

pLDDT: mean 92.06, std 8.15, range [40.0, 98.25]

Radius of gyration: 24.78 Å; chains: 1; bounding box: 72×39×63 Å